Protein AF-0000000087413269 (afdb_homodimer)

Structure (mmCIF, N/CA/C/O backbone):
data_AF-0000000087413269-model_v1
#
loop_
_entity.id
_entity.type
_entity.pdbx_description
1 polymer 'Na+-translocating membrane potential-generating system MpsC domain-containing protein'
#
loop_
_atom_site.group_PDB
_atom_site.id
_atom_site.type_symbol
_atom_site.label_atom_id
_atom_site.label_alt_id
_atom_site.label_comp_id
_atom_site.label_asym_id
_atom_site.label_entity_id
_atom_site.label_seq_id
_atom_site.pdbx_PDB_ins_code
_atom_site.Cartn_x
_atom_site.Cartn_y
_atom_site.Cartn_z
_atom_site.occupancy
_atom_site.B_iso_or_equiv
_atom_site.auth_seq_id
_atom_site.auth_comp_id
_atom_site.auth_asym_id
_atom_site.auth_atom_id
_atom_site.pdbx_PDB_model_num
ATOM 1 N N . MET A 1 1 ? 6.059 27.031 8.211 1 48.28 1 MET A N 1
ATOM 2 C CA . MET A 1 1 ? 7.355 26.453 8.539 1 48.28 1 MET A CA 1
ATOM 3 C C . MET A 1 1 ? 7.289 24.938 8.523 1 48.28 1 MET A C 1
ATOM 5 O O . MET A 1 1 ? 8.125 24.281 7.895 1 48.28 1 MET A O 1
ATOM 9 N N . GLU A 1 2 ? 6.285 24.25 9.211 1 55.59 2 GLU A N 1
ATOM 10 C CA . GLU A 1 2 ? 6.125 22.797 9.32 1 55.59 2 GLU A CA 1
ATOM 11 C C . GLU A 1 2 ? 5.785 22.172 7.973 1 55.59 2 GLU A C 1
ATOM 13 O O . GLU A 1 2 ? 6.312 21.125 7.621 1 55.59 2 GLU A O 1
ATOM 18 N N . LYS A 1 3 ? 5.008 22.922 7.148 1 64.56 3 LYS A N 1
ATOM 19 C CA . LYS A 1 3 ? 4.625 22.438 5.82 1 64.56 3 LYS A CA 1
ATOM 20 C C . LYS A 1 3 ? 5.828 22.422 4.879 1 64.56 3 LYS A C 1
ATOM 22 O O . LYS A 1 3 ? 5.977 21.5 4.082 1 64.56 3 LYS A O 1
ATOM 27 N N . SER A 1 4 ? 6.637 23.422 5.059 1 72.56 4 SER A N 1
ATOM 28 C CA . SER A 1 4 ? 7.82 23.547 4.207 1 72.56 4 SER A CA 1
ATOM 29 C C . SER A 1 4 ? 8.797 22.406 4.465 1 72.56 4 SER A C 1
ATOM 31 O O . SER A 1 4 ? 9.359 21.828 3.527 1 72.56 4 SER A O 1
ATOM 33 N N . ASN A 1 5 ? 8.898 22.016 5.719 1 86.12 5 ASN A N 1
ATOM 34 C CA . ASN A 1 5 ? 9.812 20.922 6.07 1 86.12 5 ASN A CA 1
ATOM 35 C C . ASN A 1 5 ? 9.32 19.578 5.539 1 86.12 5 ASN A C 1
ATOM 37 O O . ASN A 1 5 ? 10.102 18.797 5.016 1 86.12 5 ASN A O 1
ATOM 41 N N . ARG A 1 6 ? 8.055 19.453 5.52 1 90.5 6 ARG A N 1
ATOM 42 C CA . ARG A 1 6 ? 7.461 18.219 5.027 1 90.5 6 ARG A CA 1
ATOM 43 C C . ARG A 1 6 ? 7.703 18.047 3.529 1 90.5 6 ARG A C 1
ATOM 45 O O . ARG A 1 6 ? 8.062 16.969 3.07 1 90.5 6 ARG A O 1
ATOM 52 N N . ALA A 1 7 ? 7.414 19.141 2.787 1 92.38 7 ALA A N 1
ATOM 53 C CA . ALA A 1 7 ? 7.605 19.109 1.339 1 92.38 7 ALA A CA 1
ATOM 54 C C . ALA A 1 7 ? 9.055 18.781 0.985 1 92.38 7 ALA A C 1
ATOM 56 O O . ALA A 1 7 ? 9.312 18.016 0.048 1 92.38 7 ALA A O 1
ATOM 57 N N . ARG A 1 8 ? 9.938 19.406 1.684 1 94.56 8 ARG A N 1
ATOM 58 C CA . ARG A 1 8 ? 11.359 19.156 1.462 1 94.56 8 ARG A CA 1
ATOM 59 C C . ARG A 1 8 ? 11.711 17.688 1.752 1 94.56 8 ARG A C 1
ATOM 61 O O . ARG A 1 8 ? 12.398 17.047 0.961 1 94.56 8 ARG A O 1
ATOM 68 N N . ILE A 1 9 ? 11.289 17.203 2.846 1 97 9 ILE A N 1
ATOM 69 C CA . ILE A 1 9 ? 11.578 15.828 3.238 1 97 9 ILE A CA 1
ATOM 70 C C . ILE A 1 9 ? 10.953 14.859 2.232 1 97 9 ILE A C 1
ATOM 72 O O . ILE A 1 9 ? 11.578 13.867 1.849 1 97 9 ILE A O 1
ATOM 76 N N . ALA A 1 10 ? 9.734 15.188 1.793 1 97.31 10 ALA A N 1
ATOM 77 C CA . ALA A 1 10 ? 9.078 14.352 0.794 1 97.31 10 ALA A CA 1
ATOM 78 C C . ALA A 1 10 ? 9.875 14.312 -0.503 1 97.31 10 ALA A C 1
ATOM 80 O O . ALA A 1 10 ? 10.031 13.25 -1.111 1 97.31 10 ALA A O 1
ATOM 81 N N . HIS A 1 11 ? 10.328 15.461 -0.899 1 97.19 11 HIS A N 1
ATOM 82 C CA . HIS A 1 11 ? 11.141 15.539 -2.109 1 97.19 11 HIS A CA 1
ATOM 83 C C . HIS A 1 11 ? 12.414 14.719 -1.97 1 97.19 11 HIS A C 1
ATOM 85 O O . HIS A 1 11 ? 12.766 13.945 -2.865 1 97.19 11 HIS A O 1
ATOM 91 N N . GLU A 1 12 ? 13.117 14.852 -0.914 1 97.88 12 GLU A N 1
ATOM 92 C CA . GLU A 1 12 ? 14.344 14.109 -0.666 1 97.88 12 GLU A CA 1
ATOM 93 C C . GLU A 1 12 ? 14.07 12.609 -0.563 1 97.88 12 GLU A C 1
ATOM 95 O O . GLU A 1 12 ? 14.844 11.797 -1.076 1 97.88 12 GLU A O 1
ATOM 100 N N . PHE A 1 13 ? 12.992 12.234 0.125 1 98.38 13 PHE A N 1
ATOM 101 C CA . PHE A 1 13 ? 12.602 10.836 0.224 1 98.38 13 PHE A CA 1
ATOM 102 C C . PHE A 1 13 ? 12.391 10.227 -1.16 1 98.38 13 PHE A C 1
ATOM 104 O O . PHE A 1 13 ? 12.922 9.164 -1.465 1 98.38 13 PHE A O 1
ATOM 111 N N . SER A 1 14 ? 11.695 10.961 -1.959 1 98 14 SER A N 1
ATOM 112 C CA . SER A 1 14 ? 11.438 10.523 -3.326 1 98 14 SER A CA 1
ATOM 113 C C . SER A 1 14 ? 12.742 10.312 -4.094 1 98 14 SER A C 1
ATOM 115 O O . SER A 1 14 ? 12.891 9.32 -4.812 1 98 14 SER A O 1
ATOM 117 N N . ASN A 1 15 ? 13.648 11.227 -3.916 1 97.69 15 ASN A N 1
ATOM 118 C CA . ASN A 1 15 ? 14.922 11.133 -4.621 1 97.69 15 ASN A CA 1
ATOM 119 C C . ASN A 1 15 ? 15.711 9.906 -4.18 1 97.69 15 ASN A C 1
ATOM 121 O O . ASN A 1 15 ? 16.328 9.227 -5.008 1 97.69 15 ASN A O 1
ATOM 125 N N . ILE A 1 16 ? 15.742 9.641 -2.947 1 97.88 16 ILE A N 1
ATOM 126 C CA . ILE A 1 16 ? 16.453 8.477 -2.424 1 97.88 16 ILE A CA 1
ATOM 127 C C . ILE A 1 16 ? 15.828 7.199 -2.973 1 97.88 16 ILE A C 1
ATOM 129 O O . ILE A 1 16 ? 16.531 6.301 -3.438 1 97.88 16 ILE A O 1
ATOM 133 N N . VAL A 1 17 ? 14.484 7.102 -2.93 1 97.62 17 VAL A N 1
ATOM 134 C CA . VAL A 1 17 ? 13.781 5.93 -3.438 1 97.62 17 VAL A CA 1
ATOM 135 C C . VAL A 1 17 ? 14.078 5.754 -4.926 1 97.62 17 VAL A C 1
ATOM 137 O O . VAL A 1 17 ? 14.328 4.637 -5.387 1 97.62 17 VAL A O 1
ATOM 140 N N . ARG A 1 18 ? 14.047 6.875 -5.652 1 97.06 18 ARG A N 1
ATOM 141 C CA . ARG A 1 18 ? 14.359 6.828 -7.078 1 97.06 18 ARG A CA 1
ATOM 142 C C . ARG A 1 18 ? 15.758 6.258 -7.312 1 97.06 18 ARG A C 1
ATOM 144 O O . ARG A 1 18 ? 15.945 5.406 -8.18 1 97.06 18 ARG A O 1
ATOM 151 N N . GLU A 1 19 ? 16.688 6.699 -6.586 1 96.25 19 GLU A N 1
ATOM 152 C CA . GLU A 1 19 ? 18.078 6.254 -6.738 1 96.25 19 GLU A CA 1
ATOM 153 C C . GLU A 1 19 ? 18.219 4.773 -6.391 1 96.25 19 GLU A C 1
ATOM 155 O O . GLU A 1 19 ? 18.953 4.043 -7.062 1 96.25 19 GLU A O 1
ATOM 160 N N . ILE A 1 20 ? 17.578 4.352 -5.387 1 95.62 20 ILE A N 1
ATOM 161 C CA . ILE A 1 20 ? 17.609 2.947 -4.996 1 95.62 20 ILE A CA 1
ATOM 162 C C . ILE A 1 20 ? 17.031 2.086 -6.117 1 95.62 20 ILE A C 1
ATOM 164 O O . ILE A 1 20 ? 17.625 1.071 -6.5 1 95.62 20 ILE A O 1
ATOM 168 N N . ARG A 1 21 ? 15.883 2.508 -6.637 1 94.44 21 ARG A N 1
ATOM 169 C CA . ARG A 1 21 ? 15.25 1.76 -7.719 1 94.44 21 ARG A CA 1
ATOM 170 C C . ARG A 1 21 ? 16.141 1.748 -8.961 1 94.44 21 ARG A C 1
ATOM 172 O O . ARG A 1 21 ? 16.25 0.724 -9.641 1 94.44 21 ARG A O 1
ATOM 179 N N . LYS A 1 22 ? 16.672 2.822 -9.258 1 92.56 22 LYS A N 1
ATOM 180 C CA . LYS A 1 22 ? 17.562 2.912 -10.406 1 92.56 22 LYS A CA 1
ATOM 181 C C . LYS A 1 22 ? 18.75 1.973 -10.25 1 92.56 22 LYS A C 1
ATOM 183 O O . LYS A 1 22 ? 19.109 1.257 -11.188 1 92.56 22 LYS A O 1
ATOM 188 N N . THR A 1 23 ? 19.344 1.96 -9.164 1 91.69 23 THR A N 1
ATOM 189 C CA . THR A 1 23 ? 20.547 1.177 -8.898 1 91.69 23 THR A CA 1
ATOM 190 C C . THR A 1 23 ? 20.234 -0.317 -8.945 1 91.69 23 THR A C 1
ATOM 192 O O . THR A 1 23 ? 21.016 -1.101 -9.492 1 91.69 23 THR A O 1
ATOM 195 N N . HIS A 1 24 ? 19.156 -0.751 -8.445 1 90.38 24 HIS A N 1
ATOM 196 C CA . HIS A 1 24 ? 18.938 -2.176 -8.234 1 90.38 24 HIS A CA 1
ATOM 197 C C . HIS A 1 24 ? 18.016 -2.748 -9.312 1 90.38 24 HIS A C 1
ATOM 199 O O . HIS A 1 24 ? 18.016 -3.959 -9.547 1 90.38 24 HIS A O 1
ATOM 205 N N . VAL A 1 25 ? 17.172 -1.968 -9.969 1 84.75 25 VAL A N 1
ATOM 206 C CA . VAL A 1 25 ? 16.234 -2.471 -10.969 1 84.75 25 VAL A CA 1
ATOM 207 C C . VAL A 1 25 ? 16.703 -2.078 -12.367 1 84.75 25 VAL A C 1
ATOM 209 O O . VAL A 1 25 ? 16.406 -2.775 -13.344 1 84.75 25 VAL A O 1
ATOM 212 N N . GLY A 1 26 ? 17.531 -1.057 -12.484 1 82.31 26 GLY A N 1
ATOM 213 C CA . GLY A 1 26 ? 18.062 -0.601 -13.766 1 82.31 26 GLY A CA 1
ATOM 214 C C . GLY A 1 26 ? 17.359 0.649 -14.281 1 82.31 26 GLY A C 1
ATOM 215 O O . GLY A 1 26 ? 17.953 1.418 -15.047 1 82.31 26 GLY A O 1
ATOM 216 N N . LYS A 1 27 ? 16.062 0.768 -14 1 85 27 LYS A N 1
ATOM 217 C CA . LYS A 1 27 ? 15.297 1.965 -14.344 1 85 27 LYS A CA 1
ATOM 218 C C . LYS A 1 27 ? 14.547 2.508 -13.125 1 85 27 LYS A C 1
ATOM 220 O O . LYS A 1 27 ? 13.961 1.744 -12.359 1 85 27 LYS A O 1
ATOM 225 N N . GLY A 1 28 ? 14.672 3.773 -12.859 1 84.88 28 GLY A N 1
ATOM 226 C CA . GLY A 1 28 ? 13.875 4.41 -11.828 1 84.88 28 GLY A CA 1
ATOM 227 C C . GLY A 1 28 ? 12.57 4.988 -12.352 1 84.88 28 GLY A C 1
ATOM 228 O O . GLY A 1 28 ? 12.43 5.227 -13.555 1 84.88 28 GLY A O 1
ATOM 229 N N . PRO A 1 29 ? 11.609 5.145 -11.391 1 94.12 29 PRO A N 1
ATOM 230 C CA . PRO A 1 29 ? 10.359 5.766 -11.828 1 94.12 29 PRO A CA 1
ATOM 231 C C . PRO A 1 29 ? 10.562 7.164 -12.406 1 94.12 29 PRO A C 1
ATOM 233 O O . PRO A 1 29 ? 11.43 7.91 -11.938 1 94.12 29 PRO A O 1
ATOM 236 N N . THR A 1 30 ? 9.82 7.504 -13.383 1 94.88 30 THR A N 1
ATOM 237 C CA . THR A 1 30 ? 9.898 8.828 -14 1 94.88 30 THR A CA 1
ATOM 238 C C . THR A 1 30 ? 9.195 9.867 -13.133 1 94.88 30 THR A C 1
ATOM 240 O O . THR A 1 30 ? 9.461 11.062 -13.258 1 94.88 30 THR A O 1
ATOM 243 N N . HIS A 1 31 ? 8.242 9.461 -12.352 1 97.5 31 HIS A N 1
ATOM 244 C CA . HIS A 1 31 ? 7.523 10.312 -11.414 1 97.5 31 HIS A CA 1
ATOM 245 C C . HIS A 1 31 ? 7.316 9.609 -10.07 1 97.5 31 HIS A C 1
ATOM 247 O O . HIS A 1 31 ? 6.996 8.422 -10.031 1 97.5 31 HIS A O 1
ATOM 253 N N . ILE A 1 32 ? 7.574 10.328 -9.023 1 98.06 32 ILE A N 1
ATOM 254 C CA . ILE A 1 32 ? 7.328 9.805 -7.691 1 98.06 32 ILE A CA 1
ATOM 255 C C . ILE A 1 32 ? 6.645 10.867 -6.832 1 98.06 32 ILE A C 1
ATOM 257 O O . ILE A 1 32 ? 7.051 12.031 -6.832 1 98.06 32 ILE A O 1
ATOM 261 N N . VAL A 1 33 ? 5.621 10.477 -6.156 1 97.62 33 VAL A N 1
ATOM 262 C CA . VAL A 1 33 ? 4.98 11.289 -5.129 1 97.62 33 VAL A CA 1
ATOM 263 C C . VAL A 1 33 ? 5.07 10.578 -3.779 1 97.62 33 VAL A C 1
ATOM 265 O O . VAL A 1 33 ? 4.691 9.414 -3.656 1 97.62 33 VAL A O 1
ATOM 268 N N . THR A 1 34 ? 5.621 11.25 -2.803 1 98.06 34 THR A N 1
ATOM 269 C CA . THR A 1 34 ? 5.719 10.727 -1.447 1 98.06 34 THR A CA 1
ATOM 270 C C . THR A 1 34 ? 4.828 11.516 -0.492 1 98.06 34 THR A C 1
ATOM 272 O O . THR A 1 34 ? 4.805 12.75 -0.537 1 98.06 34 THR A O 1
ATOM 275 N N . ARG A 1 35 ? 4.066 10.852 0.308 1 97.5 35 ARG A N 1
ATOM 276 C CA . ARG A 1 35 ? 3.301 11.453 1.397 1 97.5 35 ARG A CA 1
ATOM 277 C C . ARG A 1 35 ? 3.498 10.68 2.695 1 97.5 35 ARG A C 1
ATOM 279 O O . ARG A 1 35 ? 3.824 9.492 2.672 1 97.5 35 ARG A O 1
ATOM 286 N N . PHE A 1 36 ? 3.316 11.414 3.781 1 97.25 36 PHE A N 1
ATOM 287 C CA . PHE A 1 36 ? 3.52 10.82 5.098 1 97.25 36 PHE A CA 1
ATOM 288 C C . PHE A 1 36 ? 2.232 10.859 5.914 1 97.25 36 PHE A C 1
ATOM 290 O O . PHE A 1 36 ? 1.494 11.844 5.867 1 97.25 36 PHE A O 1
ATOM 297 N N . VAL A 1 37 ? 1.942 9.812 6.695 1 96.56 37 VAL A N 1
ATOM 298 C CA . VAL A 1 37 ? 0.843 9.812 7.652 1 96.56 37 VAL A CA 1
ATOM 299 C C . VAL A 1 37 ? 1.106 8.773 8.742 1 96.56 37 VAL A C 1
ATOM 301 O O . VAL A 1 37 ? 1.287 7.59 8.445 1 96.56 3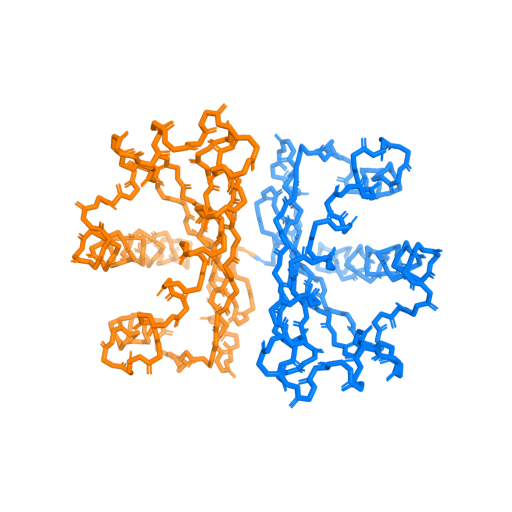7 VAL A O 1
ATOM 304 N N . GLY A 1 38 ? 1.132 9.266 9.984 1 95.88 38 GLY A N 1
ATOM 305 C CA . GLY A 1 38 ? 1.496 8.367 11.07 1 95.88 38 GLY A CA 1
ATOM 306 C C . GLY A 1 38 ? 2.887 7.781 10.914 1 95.88 38 GLY A C 1
ATOM 307 O O . GLY A 1 38 ? 3.859 8.516 10.727 1 95.88 38 GLY A O 1
ATOM 308 N N . PRO A 1 39 ? 2.98 6.496 11.023 1 97.75 39 PRO A N 1
ATOM 309 C CA . PRO A 1 39 ? 4.293 5.859 10.898 1 97.75 39 PRO A CA 1
ATOM 310 C C . PRO A 1 39 ? 4.605 5.438 9.461 1 97.75 39 PRO A C 1
ATOM 312 O O . PRO A 1 39 ? 5.516 4.637 9.234 1 97.75 39 PRO A O 1
ATOM 315 N N . TRP A 1 40 ? 3.803 5.984 8.516 1 98.5 40 TRP A N 1
ATOM 316 C CA . TRP A 1 40 ? 3.932 5.484 7.152 1 98.5 40 TRP A CA 1
ATOM 317 C C . TRP A 1 40 ? 4.473 6.566 6.223 1 98.5 40 TRP A C 1
ATOM 319 O O . TRP A 1 40 ? 4.098 7.734 6.34 1 98.5 40 TRP A O 1
ATOM 329 N N . ALA A 1 41 ? 5.383 6.199 5.34 1 98.44 41 ALA A N 1
ATOM 330 C CA . ALA A 1 41 ? 5.66 6.926 4.102 1 98.44 41 ALA A CA 1
ATOM 331 C C . ALA A 1 41 ? 5.105 6.176 2.893 1 98.44 41 ALA A C 1
ATOM 333 O O . ALA A 1 41 ? 5.383 4.988 2.713 1 98.44 41 ALA A O 1
ATOM 334 N N . ILE A 1 42 ? 4.316 6.77 2.084 1 98.56 42 ILE A N 1
ATOM 335 C CA . ILE A 1 42 ? 3.701 6.152 0.913 1 98.56 42 ILE A CA 1
ATOM 336 C C . ILE A 1 42 ? 4.277 6.77 -0.359 1 98.56 42 ILE A C 1
ATOM 338 O O . ILE A 1 42 ? 4.305 7.996 -0.506 1 98.56 42 ILE A O 1
ATOM 342 N N . CYS A 1 43 ? 4.738 5.973 -1.199 1 98.38 43 CYS A N 1
ATOM 343 C CA . CYS A 1 43 ? 5.262 6.422 -2.482 1 98.38 43 CYS A CA 1
ATOM 344 C C . CYS A 1 43 ? 4.434 5.871 -3.635 1 98.38 43 CYS A C 1
ATOM 346 O O . CYS A 1 43 ? 4.285 4.656 -3.775 1 98.38 43 CYS A O 1
ATOM 348 N N . GLU A 1 44 ? 3.863 6.727 -4.371 1 98.69 44 GLU A N 1
ATOM 349 C CA . GLU A 1 44 ? 3.324 6.375 -5.68 1 98.69 44 GLU A CA 1
ATOM 350 C C . GLU A 1 44 ? 4.34 6.633 -6.789 1 98.69 44 GLU A C 1
ATOM 352 O O . GLU A 1 44 ? 4.844 7.75 -6.926 1 98.69 44 GLU A O 1
ATOM 357 N N . MET A 1 45 ? 4.605 5.609 -7.594 1 98 45 MET A N 1
ATOM 358 C CA . MET A 1 45 ? 5.645 5.715 -8.617 1 98 45 MET A CA 1
ATOM 359 C C . MET A 1 45 ? 5.094 5.352 -9.992 1 98 45 MET A C 1
ATOM 361 O O . MET A 1 45 ? 4.461 4.309 -10.156 1 98 45 MET A O 1
ATOM 365 N N . LYS A 1 46 ? 5.344 6.184 -10.953 1 97.44 46 LYS A N 1
ATOM 366 C CA . LYS A 1 46 ? 4.918 5.949 -12.336 1 97.44 46 LYS A CA 1
ATOM 367 C C . LYS A 1 46 ? 6.117 5.809 -13.266 1 97.44 46 LYS A C 1
ATOM 369 O O . LYS A 1 46 ? 7.176 6.391 -13.016 1 97.44 46 LYS A O 1
ATOM 374 N N . GLY A 1 47 ? 5.82 5.09 -14.352 1 94.94 47 GLY A N 1
ATOM 375 C CA . GLY A 1 47 ? 6.891 4.902 -15.32 1 94.94 47 GLY A CA 1
ATOM 376 C C . GLY A 1 47 ? 8.023 4.039 -14.797 1 94.94 47 GLY A C 1
ATOM 377 O O . GLY A 1 47 ? 9.18 4.461 -14.789 1 94.94 47 GLY A O 1
ATOM 378 N N . ASN A 1 48 ? 7.672 2.76 -14.438 1 93.38 48 ASN A N 1
ATOM 379 C CA . ASN A 1 48 ? 8.594 1.857 -13.758 1 93.38 48 ASN A CA 1
ATOM 380 C C . ASN A 1 48 ? 9.195 0.836 -14.719 1 93.38 48 ASN A C 1
ATOM 382 O O . ASN A 1 48 ? 10.281 0.316 -14.477 1 93.38 48 ASN A O 1
ATOM 386 N N . LEU A 1 49 ? 8.414 0.438 -15.742 1 90.94 49 LEU A N 1
ATOM 387 C CA . LEU A 1 49 ? 8.719 -0.755 -16.531 1 90.94 49 LEU A CA 1
ATOM 388 C C . LEU A 1 49 ? 9.859 -0.49 -17.5 1 90.94 49 LEU A C 1
ATOM 390 O O . LEU A 1 49 ? 9.875 0.535 -18.188 1 90.94 49 LEU A O 1
ATOM 394 N N . THR A 1 50 ? 10.766 -1.393 -17.5 1 88.44 50 THR A N 1
ATOM 395 C CA . THR A 1 50 ? 11.773 -1.398 -18.547 1 88.44 50 THR A CA 1
ATOM 396 C C . THR A 1 50 ? 11.164 -1.845 -19.875 1 88.44 50 THR A C 1
ATOM 398 O O . THR A 1 50 ? 10.016 -2.289 -19.922 1 88.44 50 THR A O 1
ATOM 401 N N . SER A 1 51 ? 11.984 -1.72 -20.984 1 88.19 51 SER A N 1
ATOM 402 C CA . SER A 1 51 ? 11.516 -2.152 -22.297 1 88.19 51 SER A CA 1
ATOM 403 C C . SER A 1 51 ? 11.195 -3.645 -22.312 1 88.19 51 SER A C 1
ATOM 405 O O . SER A 1 51 ? 10.18 -4.062 -22.875 1 88.19 51 SER A O 1
ATOM 407 N N . VAL A 1 52 ? 12.039 -4.453 -21.656 1 86.62 52 VAL A N 1
ATOM 408 C CA . VAL A 1 52 ? 11.844 -5.898 -21.594 1 86.62 52 VAL A CA 1
ATOM 409 C C . VAL A 1 52 ? 10.562 -6.219 -20.828 1 86.62 52 VAL A C 1
ATOM 411 O O . VAL A 1 52 ? 9.773 -7.062 -21.25 1 86.62 52 VAL A O 1
ATOM 414 N N . GLU A 1 53 ? 10.305 -5.484 -19.734 1 89.69 53 GLU A N 1
ATOM 415 C CA . GLU A 1 53 ? 9.109 -5.719 -18.938 1 89.69 53 GLU A CA 1
ATOM 416 C C . GLU A 1 53 ? 7.844 -5.336 -19.703 1 89.69 53 GLU A C 1
ATOM 418 O O . GLU A 1 53 ? 6.801 -5.98 -19.547 1 89.69 53 GLU A O 1
ATOM 423 N N . LYS A 1 54 ? 7.91 -4.328 -20.438 1 88.5 54 LYS A N 1
ATOM 424 C CA . LYS A 1 54 ? 6.781 -3.936 -21.281 1 88.5 54 LYS A CA 1
ATOM 425 C C . LYS A 1 54 ? 6.434 -5.035 -22.281 1 88.5 54 LYS A C 1
ATOM 427 O O . LYS A 1 54 ? 5.254 -5.301 -22.531 1 88.5 54 LYS A O 1
ATOM 432 N N . PHE A 1 55 ? 7.484 -5.605 -22.828 1 89.19 55 PHE A N 1
ATOM 433 C CA . PHE A 1 55 ? 7.289 -6.707 -23.75 1 89.19 55 PHE A CA 1
ATOM 434 C C . PHE A 1 55 ? 6.645 -7.898 -23.062 1 89.19 55 PHE A C 1
ATOM 436 O O . PHE A 1 55 ? 5.691 -8.492 -23.578 1 89.19 55 PHE A O 1
ATOM 443 N N . MET A 1 56 ? 7.129 -8.234 -21.844 1 90.25 56 MET A N 1
ATOM 444 C CA . MET A 1 56 ? 6.641 -9.398 -21.109 1 90.25 56 MET A CA 1
ATOM 445 C C . MET A 1 56 ? 5.195 -9.188 -20.656 1 90.25 56 MET A C 1
ATOM 447 O O . MET A 1 56 ? 4.438 -10.148 -20.516 1 90.25 56 MET A O 1
ATOM 451 N N . SER A 1 57 ? 4.824 -7.918 -20.438 1 88.19 57 SER A N 1
ATOM 452 C CA . SER A 1 57 ? 3.523 -7.621 -19.844 1 88.19 57 SER A CA 1
ATOM 453 C C . SER A 1 57 ? 2.412 -7.695 -20.875 1 88.19 57 SER A C 1
ATOM 455 O O . SER A 1 57 ? 1.255 -7.391 -20.578 1 88.19 57 SER A O 1
ATOM 457 N N . ARG A 1 58 ? 2.748 -8.18 -22.094 1 88.44 58 ARG A N 1
ATOM 45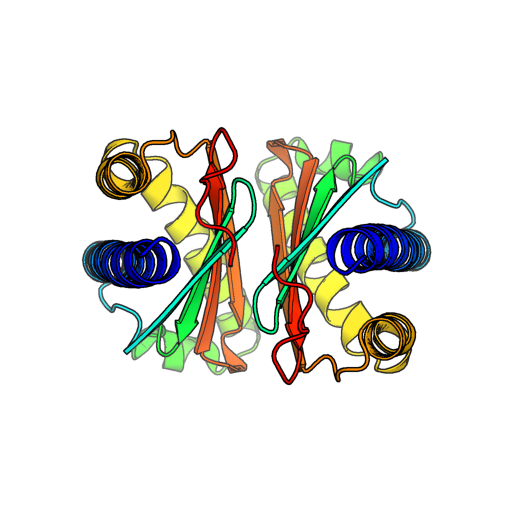8 C CA . ARG A 1 58 ? 1.764 -8.242 -23.172 1 88.44 58 ARG A CA 1
ATOM 459 C C . ARG A 1 58 ? 0.871 -9.469 -23.016 1 88.44 58 ARG A C 1
ATOM 461 O O . ARG A 1 58 ? -0.184 -9.562 -23.641 1 88.44 58 ARG A O 1
ATOM 468 N N . THR A 1 59 ? 1.306 -10.469 -22.266 1 88.75 59 THR A N 1
ATOM 469 C CA . THR A 1 59 ? 0.496 -11.648 -21.984 1 88.75 59 THR A CA 1
ATOM 470 C C . THR A 1 59 ? 0.079 -11.688 -20.516 1 88.75 59 THR A C 1
ATOM 472 O O . THR A 1 59 ? 0.761 -11.125 -19.656 1 88.75 59 THR A O 1
ATOM 475 N N . ALA A 1 60 ? -1.042 -12.352 -20.297 1 85.25 60 ALA A N 1
ATOM 476 C CA . ALA A 1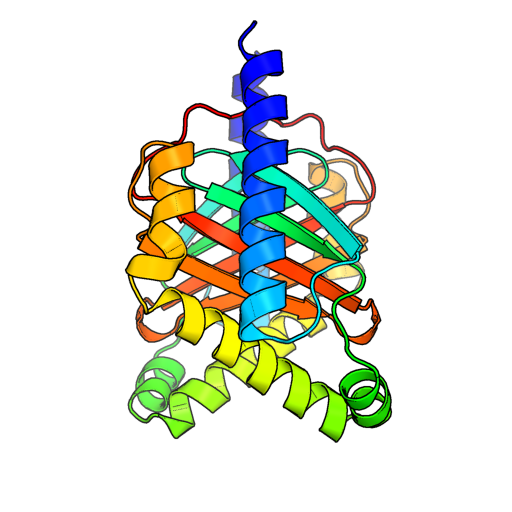 60 ? -1.523 -12.5 -18.922 1 85.25 60 ALA A CA 1
ATOM 477 C C . ALA A 1 60 ? -0.483 -13.195 -18.047 1 85.25 60 ALA A C 1
ATOM 479 O O . ALA A 1 60 ? -0.277 -12.812 -16.891 1 85.25 60 ALA A O 1
ATOM 480 N N . GLU A 1 61 ? 0.08 -14.18 -18.625 1 87.19 61 GLU A N 1
ATOM 481 C CA . GLU A 1 61 ? 1.133 -14.898 -17.906 1 87.19 61 GLU A CA 1
ATOM 482 C C . GLU A 1 61 ? 2.322 -13.984 -17.625 1 87.19 61 GLU A C 1
ATOM 484 O O . GLU A 1 61 ? 2.869 -13.992 -16.516 1 87.19 61 GLU A O 1
ATOM 489 N N . GLY A 1 62 ? 2.711 -13.188 -18.609 1 88.19 62 GLY A N 1
ATOM 490 C CA . GLY A 1 62 ? 3.799 -12.242 -18.438 1 88.19 62 GLY A CA 1
ATOM 491 C C . GLY A 1 62 ? 3.521 -11.203 -17.375 1 88.19 62 GLY A C 1
ATOM 492 O O . GLY A 1 62 ? 4.41 -10.859 -16.578 1 88.19 62 GLY A O 1
ATOM 493 N N . GLN A 1 63 ? 2.314 -10.781 -17.297 1 88.31 63 GLN A N 1
ATOM 494 C CA . GLN A 1 63 ? 1.907 -9.805 -16.297 1 88.31 63 GLN A CA 1
ATOM 495 C C . GLN A 1 63 ? 2.014 -10.375 -14.891 1 88.31 63 GLN A C 1
ATOM 497 O O . GLN A 1 63 ? 2.561 -9.734 -13.992 1 88.31 63 GLN A O 1
ATOM 502 N N . ARG A 1 64 ? 1.562 -11.547 -14.734 1 85.5 64 ARG A N 1
ATOM 503 C CA . ARG A 1 64 ? 1.629 -12.211 -13.438 1 85.5 64 ARG A CA 1
ATOM 504 C C . ARG A 1 64 ? 3.076 -12.43 -13.008 1 85.5 64 ARG A C 1
ATOM 506 O O . ARG A 1 64 ? 3.42 -12.227 -11.844 1 85.5 64 ARG A O 1
ATOM 513 N N . MET A 1 65 ? 3.83 -12.836 -13.953 1 85.69 65 MET A N 1
ATOM 514 C CA . MET A 1 65 ? 5.234 -13.117 -13.664 1 85.69 65 MET A CA 1
ATOM 515 C C . MET A 1 65 ? 5.969 -11.852 -13.242 1 85.69 65 MET A C 1
ATOM 517 O O . MET A 1 65 ? 6.688 -11.852 -12.242 1 85.69 65 MET A O 1
ATOM 521 N N . ILE A 1 66 ? 5.789 -10.781 -13.906 1 87.5 66 ILE A N 1
ATOM 522 C CA . ILE A 1 66 ? 6.484 -9.539 -13.602 1 87.5 66 ILE A CA 1
ATOM 523 C C . ILE A 1 66 ? 6.004 -8.984 -12.266 1 87.5 66 ILE A C 1
ATOM 525 O O . ILE A 1 66 ? 6.797 -8.453 -11.484 1 87.5 66 ILE A O 1
ATOM 529 N N . HIS A 1 67 ? 4.68 -9.078 -12.062 1 89.56 67 HIS A N 1
ATOM 530 C CA . HIS A 1 67 ? 4.133 -8.625 -10.789 1 89.56 67 HIS A CA 1
ATOM 531 C C . HIS A 1 67 ? 4.816 -9.32 -9.617 1 89.56 67 HIS A C 1
ATOM 533 O O . HIS A 1 67 ? 5.328 -8.664 -8.711 1 89.56 67 HIS A O 1
ATOM 539 N N . ALA A 1 68 ? 4.836 -10.641 -9.695 1 86.94 68 ALA A N 1
ATOM 540 C CA . ALA A 1 68 ? 5.402 -11.43 -8.602 1 86.94 68 ALA A CA 1
ATOM 541 C C . ALA A 1 68 ? 6.898 -11.172 -8.461 1 86.94 68 ALA A C 1
ATOM 543 O O . ALA A 1 68 ? 7.402 -11 -7.348 1 86.94 68 ALA A O 1
ATOM 544 N N . THR A 1 69 ? 7.59 -11.141 -9.531 1 87.06 69 THR A N 1
ATOM 545 C CA . THR A 1 69 ? 9.039 -11.008 -9.5 1 87.06 69 T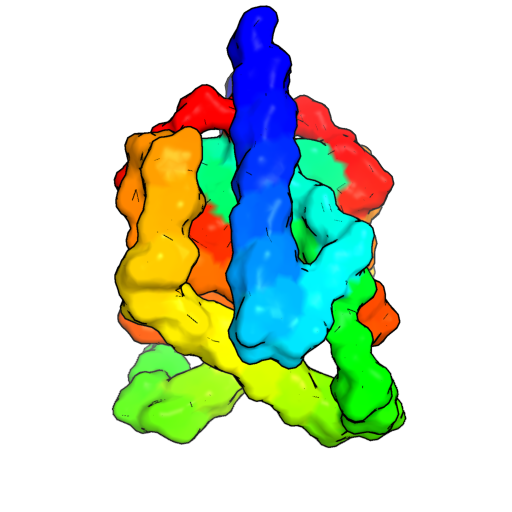HR A CA 1
ATOM 546 C C . THR A 1 69 ? 9.445 -9.617 -9.023 1 87.06 69 THR A C 1
ATOM 548 O O . THR A 1 69 ? 10.305 -9.477 -8.148 1 87.06 69 THR A O 1
ATOM 551 N N . ARG A 1 70 ? 8.812 -8.625 -9.578 1 88.5 70 ARG A N 1
ATOM 552 C CA . ARG A 1 70 ? 9.164 -7.25 -9.234 1 88.5 70 ARG A CA 1
ATOM 553 C C . ARG A 1 70 ? 8.836 -6.957 -7.77 1 88.5 70 ARG A C 1
ATOM 555 O O . ARG A 1 70 ? 9.648 -6.359 -7.059 1 88.5 70 ARG A O 1
ATOM 562 N N . THR A 1 71 ? 7.629 -7.336 -7.293 1 91.56 71 THR A N 1
ATOM 563 C CA . THR A 1 71 ? 7.25 -7.035 -5.918 1 91.56 71 THR A CA 1
ATOM 564 C C . THR A 1 71 ? 8.156 -7.773 -4.934 1 91.56 71 THR A C 1
ATOM 566 O O . THR A 1 71 ? 8.609 -7.191 -3.945 1 91.56 71 THR A O 1
ATOM 569 N N . GLU A 1 72 ? 8.445 -8.984 -5.281 1 89.69 72 GLU A N 1
ATOM 570 C CA . GLU A 1 72 ? 9.344 -9.75 -4.422 1 89.69 72 GLU A CA 1
ATOM 571 C C . GLU A 1 72 ? 10.75 -9.18 -4.445 1 89.69 72 GLU A C 1
ATOM 573 O O . GLU A 1 72 ? 11.422 -9.109 -3.408 1 89.69 72 GLU A O 1
ATOM 578 N N . PHE A 1 73 ? 11.211 -8.852 -5.602 1 90.94 73 PHE A N 1
ATOM 579 C CA . PHE A 1 73 ? 12.547 -8.289 -5.75 1 90.94 73 PHE A CA 1
ATOM 580 C C . PHE A 1 73 ? 12.688 -7.008 -4.945 1 90.94 73 PHE A C 1
ATOM 582 O O . PHE A 1 73 ? 13.672 -6.824 -4.223 1 90.94 73 PHE A O 1
ATOM 589 N N . ILE A 1 74 ? 11.766 -6.117 -4.977 1 94.12 74 ILE A N 1
ATOM 590 C CA . ILE A 1 74 ? 11.789 -4.863 -4.238 1 94.12 74 ILE A CA 1
ATOM 591 C C . ILE A 1 74 ? 11.859 -5.145 -2.738 1 94.12 74 ILE A C 1
ATOM 593 O O . ILE A 1 74 ? 12.672 -4.551 -2.023 1 94.12 74 ILE A O 1
ATOM 597 N N . LYS A 1 75 ? 11.047 -6.055 -2.264 1 93.88 75 LYS A N 1
ATOM 598 C CA . LYS A 1 75 ? 11.078 -6.41 -0.848 1 93.88 75 LYS A CA 1
ATOM 599 C C . LYS A 1 75 ? 12.453 -6.934 -0.438 1 93.88 75 LYS A C 1
ATOM 601 O O . LYS A 1 75 ? 12.977 -6.562 0.615 1 93.88 75 LYS A O 1
ATOM 606 N N . LYS A 1 76 ? 13.031 -7.695 -1.282 1 91.94 76 LYS A N 1
ATOM 607 C CA . LYS A 1 76 ? 14.336 -8.289 -0.991 1 91.94 76 LYS A CA 1
ATOM 608 C C . LYS A 1 76 ? 15.422 -7.223 -0.92 1 91.94 76 LYS A C 1
ATOM 610 O O . LYS A 1 76 ? 16.344 -7.316 -0.104 1 91.94 76 LYS A O 1
ATOM 615 N N . ILE A 1 77 ? 15.344 -6.246 -1.783 1 94 77 ILE A N 1
ATOM 616 C CA . ILE A 1 77 ? 16.328 -5.164 -1.801 1 94 77 ILE A CA 1
ATOM 617 C C . ILE A 1 77 ? 16.375 -4.488 -0.432 1 94 77 ILE A C 1
ATOM 619 O O . ILE A 1 77 ? 17.453 -4.184 0.079 1 94 77 ILE A O 1
ATOM 623 N N . TYR A 1 78 ? 15.258 -4.34 0.207 1 94.44 78 TYR A N 1
ATOM 624 C CA . TYR A 1 78 ? 15.188 -3.568 1.442 1 94.44 78 TYR A CA 1
ATOM 625 C C . TYR A 1 78 ? 15.445 -4.453 2.654 1 94.44 78 TYR A C 1
ATOM 627 O O . TYR A 1 78 ? 15.5 -3.969 3.787 1 94.44 78 TYR A O 1
ATOM 635 N N . GLU A 1 79 ? 15.539 -5.75 2.436 1 91.56 79 GLU A N 1
ATOM 636 C CA . GLU A 1 79 ? 15.992 -6.621 3.518 1 91.56 79 GLU A CA 1
ATOM 637 C C . GLU A 1 79 ? 17.438 -6.312 3.914 1 91.56 79 GLU A C 1
ATOM 639 O O . GLU A 1 79 ? 17.844 -6.594 5.043 1 91.56 79 GLU A O 1
ATOM 644 N N . ASP A 1 80 ? 18.141 -5.836 2.904 1 91.06 80 ASP A N 1
ATOM 645 C CA . ASP A 1 80 ? 19.453 -5.277 3.234 1 91.06 80 ASP A CA 1
ATOM 646 C C . ASP A 1 80 ? 19.312 -3.98 4.027 1 91.06 80 ASP A C 1
ATOM 648 O O . ASP A 1 80 ? 18.797 -2.986 3.516 1 91.06 80 ASP A O 1
ATOM 652 N N . LEU A 1 81 ? 19.844 -3.971 5.195 1 85.38 81 LEU A N 1
ATOM 653 C CA . LEU A 1 81 ? 19.656 -2.869 6.133 1 85.38 81 LEU A CA 1
ATOM 654 C C . LEU A 1 81 ? 20.328 -1.6 5.617 1 85.38 81 LEU A C 1
ATOM 656 O O . LEU A 1 81 ? 19.891 -0.491 5.93 1 85.38 81 LEU A O 1
ATOM 660 N N . SER A 1 82 ? 21.312 -1.769 4.84 1 92.56 82 SER A N 1
ATOM 661 C CA . SER A 1 82 ? 22.047 -0.599 4.348 1 92.56 82 SER A CA 1
ATOM 662 C C . SER A 1 82 ? 21.219 0.17 3.32 1 92.56 82 SER A C 1
ATOM 664 O O . SER A 1 82 ? 21.406 1.376 3.146 1 92.56 82 SER A O 1
ATOM 666 N N . VAL A 1 83 ? 20.328 -0.443 2.666 1 93.94 83 VAL A N 1
ATOM 667 C CA . VAL A 1 83 ? 19.547 0.174 1.589 1 93.94 83 VAL A CA 1
ATOM 668 C C . VAL A 1 83 ? 18.547 1.167 2.172 1 93.94 83 VAL A C 1
ATOM 670 O O . VAL A 1 83 ? 18.375 2.264 1.636 1 93.94 83 VAL A O 1
ATOM 673 N N . GLY A 1 84 ? 17.938 0.776 3.326 1 95.12 84 GLY A N 1
ATOM 674 C CA . GLY A 1 84 ? 16.922 1.617 3.934 1 95.12 84 GLY A CA 1
ATOM 675 C C . GLY A 1 84 ? 17.5 2.695 4.832 1 95.12 84 GLY A C 1
ATOM 676 O O . GLY A 1 84 ? 16.781 3.6 5.266 1 95.12 84 GLY A O 1
ATOM 677 N N . LYS A 1 85 ? 18.781 2.672 5.09 1 97.12 85 LYS A N 1
ATOM 678 C CA . LYS A 1 85 ? 19.422 3.535 6.086 1 97.12 85 LYS A CA 1
ATOM 679 C C . LYS A 1 85 ? 19.266 5.008 5.715 1 97.12 85 LYS A C 1
ATOM 681 O O . LYS A 1 85 ? 18.922 5.836 6.566 1 97.12 85 LYS A O 1
ATOM 686 N N . PRO A 1 86 ? 19.516 5.422 4.426 1 97.75 86 PRO A N 1
ATOM 687 C CA . PRO A 1 86 ? 19.328 6.832 4.078 1 97.75 86 PRO A CA 1
ATOM 688 C C . PRO A 1 86 ? 17.906 7.32 4.34 1 97.75 86 PRO A C 1
ATOM 690 O O . PRO A 1 86 ? 17.703 8.484 4.711 1 97.75 86 PRO A O 1
ATOM 693 N N . LEU A 1 87 ? 16.922 6.449 4.121 1 98.31 87 LEU A N 1
ATOM 694 C CA . LEU A 1 87 ? 15.539 6.809 4.406 1 98.31 87 LEU A CA 1
ATOM 695 C C . LEU A 1 87 ? 15.312 6.977 5.906 1 98.31 87 LEU A C 1
ATOM 697 O O . LEU A 1 87 ? 14.648 7.922 6.336 1 98.31 87 LEU A O 1
ATOM 701 N N . GLU A 1 88 ? 15.875 6.074 6.691 1 98.38 88 GLU A N 1
ATOM 702 C CA . GLU A 1 88 ? 15.781 6.148 8.148 1 98.38 88 GLU A CA 1
ATOM 703 C C . GLU A 1 88 ? 16.391 7.445 8.672 1 98.38 88 GLU A C 1
ATOM 705 O O . GLU A 1 88 ? 15.812 8.086 9.555 1 98.38 88 GLU A O 1
ATOM 710 N N . GLU A 1 89 ? 17.5 7.738 8.18 1 98.06 89 GLU A N 1
ATOM 711 C CA . GLU A 1 89 ? 18.188 8.953 8.609 1 98.06 89 GLU A CA 1
ATOM 712 C C . GLU A 1 89 ? 17.391 10.203 8.242 1 98.06 89 GLU A C 1
ATOM 714 O O . GLU A 1 89 ? 17.328 11.148 9.031 1 98.06 89 GLU A O 1
ATOM 719 N N . LEU A 1 90 ? 16.875 10.195 7.082 1 97.94 90 LEU A N 1
ATOM 720 C CA . LEU A 1 90 ? 16.109 11.352 6.602 1 97.94 90 LEU A CA 1
ATOM 721 C C . LEU A 1 90 ? 14.922 11.633 7.5 1 97.94 90 LEU A C 1
ATOM 723 O O . LEU A 1 90 ? 14.633 12.789 7.816 1 97.94 90 LEU A O 1
ATOM 727 N N . VAL A 1 91 ? 14.203 10.57 7.945 1 97.5 91 VAL A N 1
ATOM 728 C CA . VAL A 1 91 ? 12.969 10.781 8.695 1 97.5 91 VAL A CA 1
ATOM 729 C C . VAL A 1 91 ? 13.219 10.539 10.18 1 97.5 91 VAL A C 1
ATOM 731 O O . VAL A 1 91 ? 12.305 10.68 11 1 97.5 91 VAL A O 1
ATOM 734 N N . ASN A 1 92 ? 14.422 10.125 10.539 1 97.38 92 ASN A N 1
ATOM 735 C CA . ASN A 1 92 ? 14.844 9.852 11.906 1 97.38 92 ASN A CA 1
ATOM 736 C C . ASN A 1 92 ? 13.953 8.805 12.562 1 97.38 92 ASN A C 1
ATOM 738 O O . ASN A 1 92 ? 13.453 9.016 13.672 1 97.38 92 ASN A O 1
ATOM 742 N N . ALA A 1 93 ? 13.742 7.699 11.977 1 98.06 93 ALA A N 1
ATOM 743 C CA . ALA A 1 93 ? 12.969 6.559 12.461 1 98.06 93 ALA A CA 1
ATOM 744 C C . ALA A 1 93 ? 13.414 5.27 11.773 1 98.06 93 ALA A C 1
ATOM 746 O O . ALA A 1 93 ? 13.734 5.273 10.578 1 98.06 93 ALA A O 1
ATOM 747 N N . LYS A 1 94 ? 13.367 4.148 12.43 1 97.94 94 LYS A N 1
ATOM 748 C CA . LYS A 1 94 ? 13.781 2.854 11.898 1 97.94 94 LYS A CA 1
ATOM 749 C C . LYS A 1 94 ? 12.711 2.273 10.977 1 97.94 94 LYS A C 1
ATOM 751 O O . LYS A 1 94 ? 11.516 2.314 11.297 1 97.94 94 LYS A O 1
ATOM 756 N N . LEU A 1 95 ? 13.117 1.801 9.844 1 97.81 95 LEU A N 1
ATOM 757 C CA . LEU A 1 95 ? 12.234 1.109 8.906 1 97.81 95 LEU A CA 1
ATOM 758 C C . LEU A 1 95 ? 11.984 -0.324 9.359 1 97.81 95 LEU A C 1
ATOM 760 O O . LEU A 1 95 ? 12.914 -1.128 9.445 1 97.81 95 LEU A O 1
ATOM 764 N N . LEU A 1 96 ? 10.727 -0.654 9.633 1 97 96 LEU A N 1
ATOM 765 C CA . LEU A 1 96 ? 10.391 -1.981 10.133 1 97 96 LEU A CA 1
ATOM 766 C C . LEU A 1 96 ? 10.102 -2.939 8.984 1 97 96 LEU A C 1
ATOM 768 O O . LEU A 1 96 ? 10.516 -4.098 9.016 1 97 96 LEU A O 1
ATOM 772 N N . THR A 1 97 ? 9.359 -2.527 8.07 1 96.19 97 THR A N 1
ATOM 773 C CA . THR A 1 97 ? 8.945 -3.336 6.93 1 96.19 97 THR A CA 1
ATOM 774 C C . THR A 1 97 ? 8.352 -2.459 5.832 1 96.19 97 THR A C 1
ATOM 776 O O . THR A 1 97 ? 8.312 -1.233 5.961 1 96.19 97 THR A O 1
ATOM 779 N N . LEU A 1 98 ? 8.047 -3.047 4.75 1 96.56 98 LEU A N 1
ATOM 780 C CA . LEU A 1 98 ? 7.359 -2.324 3.688 1 96.56 98 LEU A CA 1
ATOM 781 C C . LEU A 1 98 ? 6.348 -3.225 2.984 1 96.56 98 LEU A C 1
ATOM 783 O O . LEU A 1 98 ? 6.414 -4.449 3.105 1 96.56 98 LEU A O 1
ATOM 787 N N . PHE A 1 99 ? 5.398 -2.627 2.316 1 97.75 99 PHE A N 1
ATOM 788 C CA . PHE A 1 99 ? 4.422 -3.262 1.437 1 97.75 99 PHE A CA 1
ATOM 789 C C . PHE A 1 99 ? 4.508 -2.688 0.027 1 97.75 99 PHE A C 1
ATOM 791 O O . PHE A 1 99 ? 4.66 -1.477 -0.147 1 97.75 99 PHE A O 1
ATOM 798 N N . VAL A 1 100 ? 4.508 -3.555 -0.96 1 96.88 100 VAL A N 1
ATOM 799 C CA . VAL A 1 100 ? 4.727 -3.152 -2.346 1 96.88 100 VAL A CA 1
ATOM 800 C C . VAL A 1 100 ? 3.656 -3.773 -3.24 1 96.88 100 VAL A C 1
ATOM 802 O O . VAL A 1 100 ? 3.357 -4.965 -3.127 1 96.88 100 VAL A O 1
ATOM 805 N N . ASP A 1 101 ? 3.053 -3 -4.031 1 97 101 ASP A N 1
ATOM 806 C CA . ASP A 1 101 ? 2.197 -3.484 -5.109 1 97 101 ASP A CA 1
ATOM 807 C C . ASP A 1 101 ? 2.461 -2.721 -6.406 1 97 101 ASP A C 1
ATOM 809 O O . ASP A 1 101 ? 3.039 -1.633 -6.383 1 97 101 ASP A O 1
ATOM 813 N N . PHE A 1 102 ? 2.135 -3.389 -7.492 1 94.38 102 PHE A N 1
ATOM 814 C CA . PHE A 1 102 ? 2.41 -2.848 -8.812 1 94.38 102 PHE A CA 1
ATOM 815 C C . PHE A 1 102 ? 1.285 -3.189 -9.789 1 94.38 102 PHE A C 1
ATOM 817 O O . PHE A 1 102 ? 0.923 -4.359 -9.938 1 94.38 102 PHE A O 1
ATOM 824 N N . ARG A 1 103 ? 0.725 -2.18 -10.375 1 90.88 103 ARG A N 1
ATOM 825 C CA . ARG A 1 103 ? -0.228 -2.373 -11.469 1 90.88 103 ARG A CA 1
ATOM 826 C C . ARG A 1 103 ? 0.431 -2.137 -12.82 1 90.88 103 ARG A C 1
ATOM 828 O O . ARG A 1 103 ? 0.639 -0.99 -13.227 1 90.88 103 ARG A O 1
ATOM 835 N N . PHE A 1 104 ? 0.731 -3.158 -13.492 1 87.56 104 PHE A N 1
ATOM 836 C CA . PHE A 1 104 ? 1.497 -3.096 -14.727 1 87.56 104 PHE A CA 1
ATOM 837 C C . PHE A 1 104 ? 0.694 -2.41 -15.828 1 87.56 104 PHE A C 1
ATOM 839 O O . PHE A 1 104 ? 1.258 -1.705 -16.672 1 87.56 104 PHE A O 1
ATOM 846 N N . GLU A 1 105 ? -0.724 -2.617 -15.805 1 87.69 105 GLU A N 1
ATOM 847 C CA . GLU A 1 105 ? -1.564 -1.995 -16.828 1 87.69 105 GLU A CA 1
ATOM 848 C C . GLU A 1 105 ? -1.474 -0.473 -16.766 1 87.69 105 GLU A C 1
ATOM 850 O O . GLU A 1 105 ? -1.613 0.207 -17.781 1 87.69 105 GLU A O 1
ATOM 855 N N . LEU A 1 106 ? -1.165 -0.041 -15.523 1 91.25 106 LEU A N 1
ATOM 856 C CA . LEU A 1 106 ? -1.087 1.398 -15.297 1 91.25 106 LEU A CA 1
ATOM 857 C C . LEU A 1 106 ? 0.365 1.863 -15.258 1 91.25 106 LEU A C 1
ATOM 859 O O . LEU A 1 106 ? 0.636 3.066 -15.234 1 91.25 106 LEU A O 1
ATOM 863 N N . ASP A 1 107 ? 1.35 0.951 -15.242 1 92.81 107 ASP A N 1
ATOM 864 C CA . ASP A 1 107 ? 2.76 1.228 -14.984 1 92.81 107 ASP A CA 1
ATOM 865 C C . ASP A 1 107 ? 2.928 2.09 -13.734 1 92.81 107 ASP A C 1
ATOM 867 O O . ASP A 1 107 ? 3.615 3.113 -13.766 1 92.81 107 ASP A O 1
ATOM 871 N N . THR A 1 108 ? 2.205 1.725 -12.727 1 96.44 108 THR A N 1
ATOM 872 C CA . THR A 1 108 ? 2.201 2.453 -11.469 1 96.44 108 THR A CA 1
ATOM 873 C C . THR A 1 108 ? 2.469 1.511 -10.297 1 96.44 108 THR A C 1
ATOM 875 O O . THR A 1 108 ? 1.903 0.417 -10.234 1 96.44 108 THR A O 1
ATOM 878 N N . ALA A 1 109 ? 3.383 1.925 -9.492 1 96.81 109 ALA A N 1
ATOM 879 C CA . ALA A 1 109 ? 3.717 1.16 -8.297 1 96.81 109 ALA A CA 1
ATOM 880 C C . ALA A 1 109 ? 3.387 1.95 -7.031 1 96.81 109 ALA A C 1
ATOM 882 O O . ALA A 1 109 ? 3.389 3.184 -7.043 1 96.81 109 ALA A O 1
ATOM 883 N N . MET A 1 110 ? 3.004 1.257 -6.012 1 98.31 110 MET A N 1
ATOM 884 C CA . MET A 1 110 ? 2.758 1.812 -4.684 1 98.31 110 MET A CA 1
ATOM 885 C C . MET A 1 110 ? 3.598 1.097 -3.631 1 98.31 110 MET A C 1
ATOM 887 O O . MET A 1 110 ? 3.623 -0.134 -3.582 1 98.31 110 MET A O 1
ATOM 891 N N . THR A 1 111 ? 4.363 1.842 -2.861 1 98.31 111 THR A N 1
ATOM 892 C CA . THR A 1 111 ? 5.09 1.288 -1.725 1 98.31 111 THR A CA 1
ATOM 893 C C . THR A 1 111 ? 4.707 2.01 -0.435 1 98.31 111 THR A C 1
ATOM 895 O O . THR A 1 111 ? 4.652 3.24 -0.4 1 98.31 111 THR A O 1
ATOM 898 N N . VAL A 1 112 ? 4.348 1.295 0.569 1 98.62 112 VAL A N 1
ATOM 899 C CA . VAL A 1 112 ? 4.16 1.826 1.915 1 98.62 112 VAL A CA 1
ATOM 900 C C . VAL A 1 112 ? 5.324 1.403 2.805 1 98.62 112 VAL A C 1
ATOM 902 O O . VAL A 1 112 ? 5.492 0.218 3.102 1 98.62 11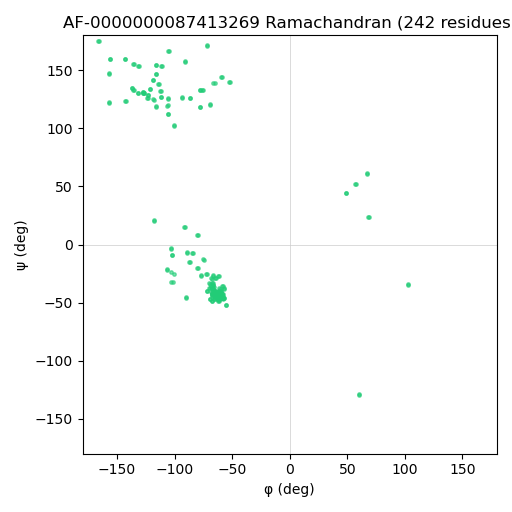2 VAL A O 1
ATOM 905 N N . PHE A 1 113 ? 6.113 2.375 3.197 1 98.56 113 PHE A N 1
ATOM 906 C CA . PHE A 1 113 ? 7.176 2.154 4.172 1 98.56 113 PHE A CA 1
ATOM 907 C C . PHE A 1 113 ? 6.641 2.299 5.594 1 98.56 113 PHE A C 1
ATOM 909 O O . PHE A 1 113 ? 6.035 3.316 5.934 1 98.56 113 PHE A O 1
ATOM 916 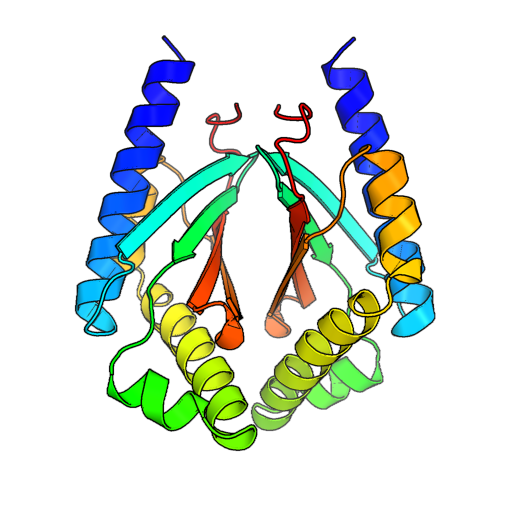N N . VAL A 1 114 ? 6.863 1.295 6.371 1 98.44 114 VAL A N 1
ATOM 917 C CA . VAL A 1 114 ? 6.367 1.294 7.742 1 98.44 114 VAL A CA 1
ATOM 918 C C . VAL A 1 114 ? 7.527 1.524 8.711 1 98.44 114 VAL A C 1
ATOM 920 O O . VAL A 1 114 ? 8.43 0.694 8.812 1 98.44 114 VAL A O 1
ATOM 923 N N . PHE A 1 115 ? 7.387 2.619 9.469 1 98.31 115 PHE A N 1
ATOM 924 C CA . PHE A 1 115 ? 8.43 2.973 10.422 1 98.31 115 PHE A CA 1
ATOM 925 C C . PHE A 1 115 ? 7.988 2.664 11.852 1 98.31 115 PHE A C 1
ATOM 927 O O . PHE A 1 115 ? 6.82 2.35 12.086 1 98.31 115 PHE A O 1
ATOM 934 N N . GLU A 1 116 ? 8.906 2.689 12.719 1 98.19 116 GLU A N 1
ATOM 935 C CA . GLU A 1 116 ? 8.711 2.186 14.078 1 98.19 116 GLU A CA 1
ATOM 936 C C . GLU A 1 116 ? 7.871 3.15 14.906 1 98.19 116 GLU A C 1
ATOM 938 O O . GLU A 1 116 ? 7.441 2.814 16.016 1 98.19 116 GLU A O 1
ATOM 943 N N . ARG A 1 117 ? 7.66 4.402 14.414 1 97.12 117 ARG A N 1
ATOM 944 C CA . ARG A 1 117 ? 6.891 5.418 15.125 1 97.12 117 ARG A CA 1
ATOM 945 C C . ARG A 1 117 ? 6.32 6.449 14.156 1 97.12 117 ARG A C 1
ATOM 947 O O . ARG A 1 117 ? 6.793 6.574 13.023 1 97.12 117 ARG A O 1
ATOM 954 N N . PRO A 1 118 ? 5.246 7.211 14.594 1 96.88 118 PRO A N 1
ATOM 955 C CA . PRO A 1 118 ? 4.773 8.32 13.758 1 96.88 118 PRO A CA 1
ATOM 956 C C . PRO A 1 118 ? 5.891 9.281 13.367 1 96.88 118 PRO A C 1
ATOM 958 O O . PRO A 1 118 ? 6.77 9.578 14.18 1 96.88 118 PRO A O 1
ATOM 961 N N . LEU A 1 119 ? 5.867 9.727 12.148 1 96.06 119 LEU A N 1
ATOM 962 C CA . LEU A 1 119 ? 6.984 10.477 11.586 1 96.06 119 LEU A CA 1
ATOM 963 C C . LEU A 1 119 ? 6.848 11.961 11.898 1 96.06 119 LEU A C 1
ATOM 965 O O . LEU A 1 119 ? 7.809 12.719 11.766 1 96.06 119 LEU A O 1
ATOM 969 N N . GLY A 1 120 ? 5.66 12.414 12.32 1 92.19 120 GLY A N 1
ATOM 970 C CA . GLY A 1 120 ? 5.445 13.836 12.57 1 92.19 120 GLY A CA 1
ATOM 971 C C . GLY A 1 120 ? 5.469 14.672 11.312 1 92.19 120 GLY A C 1
ATOM 972 O O . GLY A 1 120 ? 5.84 15.852 11.344 1 92.19 120 GLY A O 1
ATOM 973 N N . LEU A 1 121 ? 5.184 14.031 10.211 1 90.31 121 LEU A N 1
ATOM 974 C CA . LEU A 1 121 ? 5.223 14.703 8.914 1 90.31 121 LEU A CA 1
ATOM 975 C C . LEU A 1 121 ? 3.842 14.711 8.266 1 90.31 121 LEU A C 1
ATOM 977 O O . LEU A 1 121 ? 3.725 14.875 7.047 1 90.31 121 LEU A O 1
ATOM 981 N N . ASP A 1 122 ? 2.773 14.516 9.156 1 80.75 122 ASP A N 1
ATOM 982 C CA . ASP A 1 122 ? 1.41 14.477 8.633 1 80.75 122 ASP A CA 1
ATOM 983 C C . ASP A 1 122 ? 1.006 15.828 8.047 1 80.75 122 ASP A C 1
ATOM 985 O O . ASP A 1 122 ? 1.473 16.875 8.5 1 80.75 122 ASP A O 1
ATOM 989 N N . SER A 1 123 ? 0.277 15.836 6.848 1 60.66 123 SER A N 1
ATOM 990 C CA . SER A 1 123 ? -0.19 17.125 6.348 1 60.66 123 SER A CA 1
ATOM 991 C C . SER A 1 123 ? -1.203 17.75 7.297 1 60.66 123 SER A C 1
ATOM 993 O O . SER A 1 123 ? -1.904 17.047 8.023 1 60.66 123 SER A O 1
ATOM 995 N N . MET B 1 1 ? -12.57 20.25 15.953 1 48.62 1 MET B N 1
ATOM 996 C CA . MET B 1 1 ? -13.734 19.891 15.148 1 48.62 1 MET B CA 1
ATOM 997 C C . MET B 1 1 ? -13.32 19.062 13.938 1 48.62 1 MET B C 1
ATOM 999 O O . MET B 1 1 ? -13.906 18.016 13.672 1 48.62 1 MET B O 1
ATOM 1003 N N . GLU B 1 2 ? -12.273 19.469 13.07 1 56.38 2 GLU B N 1
ATOM 1004 C CA . GLU B 1 2 ? -11.805 18.812 11.859 1 56.38 2 GLU B CA 1
ATOM 1005 C C . GLU B 1 2 ? -11.172 17.469 12.172 1 56.38 2 GLU B C 1
ATOM 1007 O O . GLU B 1 2 ? -11.383 16.484 11.445 1 56.38 2 GLU B O 1
ATOM 1012 N N . LYS B 1 3 ? -10.477 17.375 13.336 1 64.62 3 LYS B N 1
ATOM 1013 C CA . LYS B 1 3 ? -9.836 16.141 13.766 1 64.62 3 LYS B CA 1
ATOM 1014 C C . LYS B 1 3 ? -10.867 15.086 14.148 1 64.62 3 LYS B C 1
ATOM 1016 O O . LYS B 1 3 ? -10.703 13.906 13.844 1 64.62 3 LYS B O 1
ATOM 1021 N N . SER B 1 4 ? -11.898 15.594 14.758 1 73 4 SER B N 1
ATOM 1022 C CA . SER B 1 4 ? -12.953 14.695 15.203 1 73 4 SER B CA 1
ATOM 1023 C C . SER B 1 4 ? -13.672 14.047 14.016 1 73 4 SER B C 1
ATOM 1025 O O . SER B 1 4 ? -13.961 12.852 14.039 1 73 4 SER B O 1
ATOM 1027 N N . ASN B 1 5 ? -13.836 14.805 12.953 1 86.38 5 ASN B N 1
ATOM 1028 C CA . ASN B 1 5 ? -14.508 14.289 11.766 1 86.38 5 ASN B CA 1
ATOM 1029 C C . ASN B 1 5 ? -13.656 13.242 11.047 1 86.38 5 ASN B C 1
ATOM 1031 O O . ASN B 1 5 ? -14.164 12.211 10.617 1 86.38 5 ASN B O 1
ATOM 1035 N N . ARG B 1 6 ? -12.406 13.453 11.117 1 90.56 6 ARG B N 1
ATOM 1036 C CA . ARG B 1 6 ? -11.477 12.523 10.477 1 90.56 6 ARG B CA 1
ATOM 1037 C C . ARG B 1 6 ? -11.492 11.172 11.18 1 90.56 6 ARG B C 1
ATOM 1039 O O . ARG B 1 6 ? -11.531 10.125 10.523 1 90.56 6 ARG B O 1
ATOM 1046 N N . ALA B 1 7 ? -11.391 11.234 12.508 1 92.38 7 ALA B N 1
ATOM 1047 C CA . ALA B 1 7 ? -11.391 10.008 13.297 1 92.38 7 ALA B CA 1
ATOM 1048 C C . ALA B 1 7 ? -12.664 9.203 13.062 1 92.38 7 ALA B C 1
ATOM 1050 O O . ALA B 1 7 ? -12.625 7.977 12.961 1 92.38 7 ALA B O 1
ATOM 1051 N N . ARG B 1 8 ? -13.742 9.906 13.039 1 94.62 8 ARG B N 1
ATOM 1052 C CA . ARG B 1 8 ? -15.023 9.258 12.797 1 94.62 8 ARG B CA 1
ATOM 1053 C C . ARG B 1 8 ? -15.055 8.617 11.414 1 94.62 8 ARG B C 1
ATOM 1055 O O . ARG B 1 8 ? -15.477 7.469 11.266 1 94.62 8 ARG B O 1
ATOM 1062 N N . ILE B 1 9 ? -14.672 9.328 10.43 1 97.06 9 ILE B N 1
ATOM 1063 C CA . ILE B 1 9 ? -14.68 8.828 9.062 1 97.06 9 ILE B CA 1
ATOM 1064 C C . ILE B 1 9 ? -13.727 7.637 8.945 1 97.06 9 ILE B C 1
ATOM 1066 O O . ILE B 1 9 ? -14.055 6.641 8.289 1 97.06 9 ILE B O 1
ATOM 1070 N N . ALA B 1 10 ? -12.57 7.75 9.609 1 97.38 10 ALA B N 1
ATOM 1071 C CA . ALA B 1 10 ? -11.617 6.645 9.594 1 97.38 10 ALA B CA 1
ATOM 1072 C C . ALA B 1 10 ? -12.219 5.387 10.219 1 97.38 10 ALA B C 1
ATOM 1074 O O . ALA B 1 10 ? -12.047 4.285 9.695 1 97.38 10 ALA B O 1
ATOM 1075 N N . HIS B 1 11 ? -12.883 5.586 11.32 1 97.25 11 HIS B N 1
ATOM 1076 C CA . HIS B 1 11 ? -13.531 4.465 11.984 1 97.25 11 HIS B CA 1
ATOM 1077 C C . HIS B 1 11 ? -14.594 3.832 11.086 1 97.25 11 HIS B C 1
ATOM 1079 O O . HIS B 1 11 ? -14.641 2.609 10.938 1 97.25 11 HIS B O 1
ATOM 1085 N N . GLU B 1 12 ? -15.414 4.59 10.492 1 97.88 12 GLU B N 1
ATOM 1086 C CA . GLU B 1 12 ? -16.453 4.098 9.594 1 97.88 12 GLU B CA 1
ATOM 1087 C C . GLU B 1 12 ? -15.859 3.424 8.367 1 97.88 12 GLU B C 1
ATOM 1089 O O . GLU B 1 12 ? -16.344 2.389 7.914 1 97.88 12 GLU B O 1
ATOM 1094 N N . PHE B 1 13 ? -14.82 4.027 7.797 1 98.44 13 PHE B N 1
ATOM 1095 C CA . PHE B 1 13 ? -14.117 3.436 6.664 1 98.44 13 PHE B CA 1
ATOM 1096 C C . PHE B 1 13 ? -13.602 2.043 7.008 1 98.44 13 PHE B C 1
ATOM 1098 O O . PHE B 1 13 ? -13.828 1.09 6.258 1 98.44 13 PHE B O 1
ATOM 1105 N N . SER B 1 14 ? -13.008 1.958 8.148 1 98.06 14 SER B N 1
ATOM 1106 C CA . SER B 1 14 ? -12.492 0.678 8.617 1 98.06 14 SER B CA 1
ATOM 1107 C C . SER B 1 14 ? -13.602 -0.359 8.734 1 98.06 14 SER B C 1
ATOM 1109 O O . SER B 1 14 ? -13.422 -1.514 8.336 1 98.06 14 SER B O 1
ATOM 1111 N N . ASN B 1 15 ? -14.711 0.068 9.25 1 97.75 15 ASN B N 1
ATOM 1112 C CA . ASN B 1 15 ? -15.828 -0.85 9.43 1 97.75 15 ASN B CA 1
ATOM 1113 C C . ASN B 1 15 ? -16.359 -1.348 8.086 1 97.75 15 ASN B C 1
ATOM 1115 O O . ASN B 1 15 ? -16.688 -2.527 7.945 1 97.75 15 ASN B O 1
ATOM 1119 N N . ILE B 1 16 ? -16.484 -0.511 7.16 1 97.94 16 ILE B N 1
ATOM 1120 C CA . ILE B 1 16 ? -16.969 -0.889 5.836 1 97.94 16 ILE B CA 1
ATOM 1121 C C . ILE B 1 16 ? -15.992 -1.881 5.199 1 97.94 16 ILE B C 1
ATOM 1123 O O . ILE B 1 16 ? -16.406 -2.908 4.66 1 97.94 16 ILE B O 1
ATOM 1127 N N . VAL B 1 17 ? -14.68 -1.585 5.254 1 97.69 17 VAL B N 1
ATOM 1128 C CA . VAL B 1 17 ? -13.664 -2.469 4.691 1 97.69 17 VAL B CA 1
ATOM 1129 C C . VAL B 1 17 ? -13.727 -3.832 5.375 1 97.69 17 VAL B C 1
ATOM 1131 O O . VAL B 1 17 ? -13.656 -4.871 4.715 1 97.69 17 VAL B O 1
ATOM 1134 N N . ARG B 1 18 ? -13.875 -3.795 6.703 1 97.19 18 ARG B N 1
ATOM 1135 C CA . ARG B 1 18 ? -13.992 -5.043 7.453 1 97.19 18 ARG B CA 1
ATOM 1136 C C . ARG B 1 18 ? -15.172 -5.867 6.957 1 97.19 18 ARG B C 1
ATOM 1138 O O . ARG B 1 18 ? -15.055 -7.078 6.754 1 97.19 18 ARG B O 1
ATOM 1145 N N . GLU B 1 19 ? -16.266 -5.262 6.789 1 96.44 19 GLU B N 1
ATOM 1146 C CA . GLU B 1 19 ? -17.469 -5.949 6.352 1 96.44 19 GLU B CA 1
ATOM 1147 C C . GLU B 1 19 ? -17.297 -6.512 4.941 1 96.44 19 GLU B C 1
ATOM 1149 O O . GLU B 1 19 ? -17.75 -7.621 4.648 1 96.44 19 GLU B O 1
ATOM 1154 N N . ILE B 1 20 ? 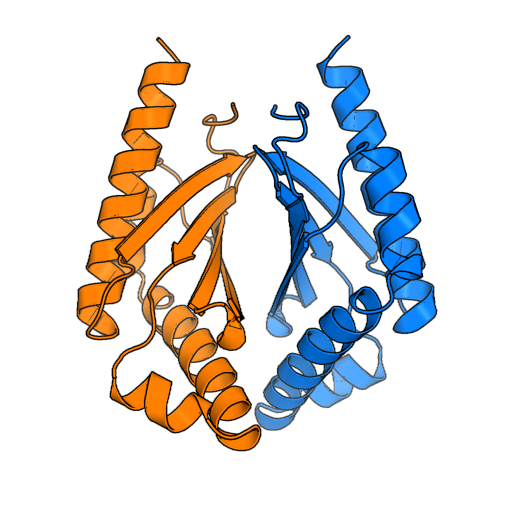-16.719 -5.785 4.086 1 95.81 20 ILE B N 1
ATOM 1155 C CA . ILE B 1 20 ? -16.469 -6.242 2.725 1 95.81 20 ILE B CA 1
ATOM 1156 C C . ILE B 1 20 ? -15.562 -7.477 2.754 1 95.81 20 ILE B C 1
ATOM 1158 O O . ILE B 1 20 ? -15.844 -8.477 2.082 1 95.81 20 ILE B O 1
ATOM 1162 N N . ARG B 1 21 ? -14.484 -7.398 3.537 1 94.62 21 ARG B N 1
ATOM 1163 C CA . ARG B 1 21 ? -13.57 -8.531 3.639 1 94.62 21 ARG B CA 1
ATOM 1164 C C . ARG B 1 21 ? -14.266 -9.742 4.246 1 94.62 21 ARG B C 1
ATOM 1166 O O . ARG B 1 21 ? -14.047 -10.875 3.801 1 94.62 21 ARG B O 1
ATOM 1173 N N . LYS B 1 22 ? -15 -9.516 5.219 1 92.88 22 LYS B N 1
ATOM 1174 C CA . LYS B 1 22 ? -15.734 -10.602 5.852 1 92.88 22 LYS B CA 1
ATOM 1175 C C . LYS B 1 22 ? -16.688 -11.273 4.859 1 92.88 22 LYS B C 1
ATOM 1177 O O . LYS B 1 22 ? -16.75 -12.5 4.789 1 92.88 22 LYS B O 1
ATOM 1182 N N . THR B 1 23 ? -17.391 -10.555 4.148 1 92 23 THR B N 1
ATOM 1183 C CA . THR B 1 23 ? -18.391 -11.055 3.213 1 92 23 THR B CA 1
ATOM 1184 C C . THR B 1 23 ? -17.734 -11.828 2.074 1 92 23 THR B C 1
ATOM 1186 O O . THR B 1 23 ? -18.234 -12.883 1.67 1 92 23 THR B O 1
ATOM 1189 N N . HIS B 1 24 ? -16.672 -11.398 1.563 1 90.69 24 HIS B N 1
ATOM 1190 C CA . HIS B 1 24 ? -16.125 -11.953 0.326 1 90.69 24 HIS B CA 1
ATOM 1191 C C . HIS B 1 24 ? -14.984 -12.922 0.608 1 90.69 24 HIS B C 1
ATOM 1193 O O . HIS B 1 24 ? -14.664 -13.766 -0.229 1 90.69 24 HIS B O 1
ATOM 1199 N N . VAL B 1 25 ? -14.273 -12.82 1.728 1 85.19 25 VAL B N 1
ATOM 1200 C CA . VAL B 1 25 ? -13.125 -13.68 2.018 1 85.19 25 VAL B CA 1
ATOM 1201 C C . VAL B 1 25 ? -13.5 -14.703 3.086 1 85.19 25 VAL B C 1
ATOM 1203 O O . VAL B 1 25 ? -12.945 -15.805 3.123 1 85.19 25 VAL B O 1
ATOM 1206 N N . GLY B 1 26 ? -14.539 -14.438 3.863 1 82.94 26 GLY B N 1
ATOM 1207 C CA . GLY B 1 26 ? -14.992 -15.344 4.906 1 82.94 26 GLY B CA 1
ATOM 1208 C C . GLY B 1 26 ? -14.578 -14.906 6.301 1 82.94 26 GLY B C 1
ATOM 1209 O O . GLY B 1 26 ? -15.242 -15.227 7.285 1 82.94 26 GLY B O 1
ATOM 1210 N N . LYS B 1 27 ? -13.391 -14.312 6.406 1 85 27 LYS B N 1
ATOM 1211 C CA . LYS B 1 27 ? -12.906 -13.75 7.66 1 85 27 LYS B CA 1
ATOM 1212 C C . LYS B 1 27 ? -12.469 -12.305 7.48 1 85 27 LYS B C 1
ATOM 1214 O O . LYS B 1 27 ? -11.828 -11.961 6.484 1 85 27 LYS B O 1
ATOM 1219 N N . GLY B 1 28 ? -12.906 -11.422 8.336 1 85.25 28 GLY B N 1
ATOM 1220 C CA . GLY B 1 28 ? -12.406 -10.062 8.344 1 85.25 28 GLY B CA 1
ATOM 1221 C C . GLY B 1 28 ? -11.211 -9.867 9.266 1 85.25 28 GLY B C 1
ATOM 1222 O O . GLY B 1 28 ? -10.984 -10.672 10.164 1 85.25 28 GLY B O 1
ATOM 1223 N N . PRO B 1 29 ? -10.445 -8.781 8.945 1 94.25 29 PRO B N 1
ATOM 1224 C CA . PRO B 1 29 ? -9.328 -8.508 9.852 1 94.25 29 PRO B CA 1
ATOM 1225 C C . PRO B 1 29 ? -9.773 -8.258 11.289 1 94.25 29 PRO B C 1
ATOM 1227 O O . PRO B 1 29 ? -10.836 -7.668 11.516 1 94.25 29 PRO B O 1
ATOM 1230 N N . THR B 1 30 ? -9.023 -8.68 12.227 1 95 30 THR B N 1
ATOM 1231 C CA . THR B 1 30 ? -9.328 -8.469 13.633 1 95 30 THR B CA 1
ATOM 1232 C C . THR B 1 30 ? -9 -7.043 14.055 1 95 30 THR B C 1
ATOM 1234 O O . THR B 1 30 ? -9.523 -6.555 15.062 1 95 30 THR B O 1
ATOM 1237 N N . HIS B 1 31 ? -8.07 -6.414 13.391 1 97.56 31 HIS B N 1
ATOM 1238 C CA . HIS B 1 31 ? -7.688 -5.027 13.625 1 97.56 31 HIS B CA 1
ATOM 1239 C C . HIS B 1 31 ? -7.492 -4.285 12.305 1 97.56 31 HIS B C 1
ATOM 1241 O O . HIS B 1 31 ? -6.914 -4.828 11.359 1 97.56 31 HIS B O 1
ATOM 1247 N N . ILE B 1 32 ? -8.031 -3.109 12.25 1 98.12 32 ILE B N 1
ATOM 1248 C CA . ILE B 1 32 ? -7.836 -2.264 11.078 1 98.12 32 ILE B CA 1
ATOM 1249 C C . ILE B 1 32 ? -7.531 -0.833 11.516 1 98.12 32 ILE B C 1
ATOM 1251 O O . ILE B 1 32 ? -8.195 -0.297 12.406 1 98.12 32 ILE B O 1
ATOM 1255 N N . VAL B 1 33 ? -6.539 -0.257 10.93 1 97.69 33 VAL B N 1
ATOM 1256 C CA . VAL B 1 33 ? -6.238 1.164 11.07 1 97.69 33 VAL B CA 1
ATOM 1257 C C . VAL B 1 33 ? -6.32 1.843 9.703 1 97.69 33 VAL B C 1
ATOM 1259 O O . VAL B 1 33 ? -5.695 1.392 8.734 1 97.69 33 VAL B O 1
ATOM 1262 N N . THR B 1 34 ? -7.121 2.867 9.609 1 98.12 34 THR B N 1
ATOM 1263 C CA . THR B 1 34 ? -7.258 3.646 8.391 1 98.12 34 THR B CA 1
ATOM 1264 C C . THR B 1 34 ? -6.703 5.055 8.578 1 98.12 34 THR B C 1
ATOM 1266 O O . THR B 1 34 ? -6.965 5.699 9.594 1 98.12 34 THR B O 1
ATOM 1269 N N . ARG B 1 35 ? -5.902 5.516 7.684 1 97.5 35 ARG B N 1
ATOM 1270 C CA . ARG B 1 35 ? -5.438 6.898 7.629 1 97.5 35 ARG B CA 1
ATOM 1271 C C . ARG B 1 35 ? -5.605 7.473 6.227 1 97.5 35 ARG B C 1
ATOM 1273 O O . ARG B 1 35 ? -5.629 6.73 5.242 1 97.5 35 ARG B O 1
ATOM 1280 N N . PHE B 1 36 ? -5.742 8.789 6.203 1 97.31 36 PHE B N 1
ATOM 1281 C CA . PHE B 1 36 ? -5.957 9.477 4.938 1 97.31 36 PHE B CA 1
ATOM 1282 C C . PHE B 1 36 ? -4.824 10.453 4.652 1 97.31 36 PHE B C 1
ATOM 1284 O O . PHE B 1 36 ? -4.34 11.133 5.566 1 97.31 36 PHE B O 1
ATOM 1291 N N . VAL B 1 37 ? -4.395 10.578 3.396 1 96.5 37 VAL B N 1
ATOM 1292 C CA . VAL B 1 37 ? -3.453 11.609 2.973 1 96.5 37 VAL B CA 1
ATOM 1293 C C . VAL B 1 37 ? -3.6 11.859 1.473 1 96.5 37 VAL B C 1
ATOM 1295 O O . VAL B 1 37 ? -3.471 10.938 0.668 1 96.5 37 VAL B O 1
ATOM 1298 N N . GLY B 1 38 ? -3.891 13.117 1.146 1 95.81 38 GLY B N 1
ATOM 1299 C CA . GLY B 1 38 ? -4.164 13.422 -0.249 1 95.81 38 GLY B CA 1
ATOM 1300 C C . GLY B 1 38 ? -5.348 12.656 -0.806 1 95.81 38 GLY B C 1
ATOM 1301 O O . GLY B 1 38 ? -6.434 12.672 -0.226 1 95.81 38 GLY B O 1
ATOM 1302 N N . PRO B 1 39 ? -5.141 12.023 -1.918 1 97.75 39 PRO B N 1
ATOM 1303 C CA . PRO B 1 39 ? -6.238 11.258 -2.52 1 97.75 39 PRO B CA 1
ATOM 1304 C C . PRO B 1 39 ? -6.262 9.805 -2.064 1 97.75 39 PRO B C 1
ATOM 1306 O O . PRO B 1 39 ? -6.926 8.969 -2.689 1 97.75 39 PRO B O 1
ATOM 1309 N N . TRP B 1 40 ? -5.508 9.523 -0.974 1 98.5 40 TRP B N 1
ATOM 1310 C CA . TRP B 1 40 ? -5.352 8.117 -0.604 1 98.5 40 TRP B CA 1
ATOM 1311 C C . TRP B 1 40 ? -6.012 7.832 0.74 1 98.5 40 TRP B C 1
ATOM 1313 O O . TRP B 1 40 ? -5.941 8.648 1.662 1 98.5 40 TRP B O 1
ATOM 1323 N N . ALA B 1 41 ? -6.703 6.719 0.843 1 98.44 41 ALA B N 1
ATOM 1324 C CA . ALA B 1 41 ? -6.992 6.051 2.111 1 98.44 41 ALA B CA 1
ATOM 1325 C C . ALA B 1 41 ? -6.137 4.797 2.277 1 98.44 41 ALA B C 1
ATOM 1327 O O . ALA B 1 41 ? -6.102 3.939 1.391 1 98.44 41 ALA B O 1
ATOM 1328 N N . ILE B 1 42 ? -5.414 4.652 3.322 1 98.56 42 ILE B N 1
ATOM 1329 C CA . ILE B 1 42 ? -4.531 3.518 3.578 1 98.56 42 ILE B CA 1
ATOM 1330 C C . ILE B 1 42 ? -5.074 2.695 4.746 1 98.56 42 ILE B C 1
ATOM 1332 O O . ILE B 1 42 ? -5.363 3.24 5.812 1 98.56 42 ILE B O 1
ATOM 1336 N N . CYS B 1 43 ? -5.227 1.473 4.531 1 98.38 43 CYS B N 1
ATOM 1337 C CA . CYS B 1 43 ? -5.68 0.561 5.578 1 98.38 43 CYS B CA 1
ATOM 1338 C C . CYS B 1 43 ? -4.605 -0.47 5.902 1 98.38 43 CYS B C 1
ATOM 1340 O O . CYS B 1 43 ? -4.156 -1.205 5.023 1 98.38 43 CYS B O 1
ATOM 1342 N N . GLU B 1 44 ? -4.176 -0.466 7.09 1 98.69 44 GLU B N 1
ATOM 1343 C CA . GLU B 1 44 ? -3.416 -1.588 7.633 1 98.69 44 GLU B CA 1
ATOM 1344 C C . GLU B 1 44 ? -4.324 -2.574 8.359 1 98.69 44 GLU B C 1
ATOM 1346 O O . GLU B 1 44 ? -5.059 -2.191 9.273 1 98.69 44 GLU B O 1
ATOM 1351 N N . MET B 1 45 ? -4.238 -3.852 7.973 1 98 45 MET B N 1
ATOM 1352 C CA . MET B 1 45 ? -5.145 -4.859 8.523 1 98 45 MET B CA 1
ATOM 1353 C C . MET B 1 45 ? -4.363 -6.035 9.094 1 98 45 MET B C 1
ATOM 1355 O O . MET B 1 45 ? -3.488 -6.59 8.43 1 98 45 MET B O 1
ATOM 1359 N N . LYS B 1 46 ? -4.691 -6.41 10.297 1 97.44 46 LYS B N 1
ATOM 1360 C CA . LYS B 1 46 ? -4.059 -7.551 10.961 1 97.44 46 LYS B CA 1
ATOM 1361 C C . LYS B 1 46 ? -5.074 -8.656 11.234 1 97.44 46 LYS B C 1
ATOM 1363 O O . LYS B 1 46 ? -6.258 -8.383 11.43 1 97.44 46 LYS B O 1
ATOM 1368 N N . GLY B 1 47 ? -4.48 -9.852 11.32 1 95 47 GLY B N 1
ATOM 1369 C CA . GLY B 1 47 ? -5.355 -10.984 11.594 1 95 47 GLY B CA 1
ATOM 1370 C C . GLY B 1 47 ? -6.305 -11.289 10.453 1 95 47 GLY B C 1
ATOM 1371 O O . GLY B 1 47 ? -7.523 -11.32 10.648 1 95 47 GLY B O 1
ATOM 1372 N N . ASN B 1 48 ? -5.707 -11.633 9.273 1 93.56 48 ASN B N 1
ATOM 1373 C CA . ASN B 1 48 ? -6.461 -11.789 8.039 1 93.56 48 ASN B CA 1
ATOM 1374 C C . ASN B 1 48 ? -6.688 -13.258 7.695 1 93.56 48 ASN B C 1
ATOM 1376 O O . ASN B 1 48 ? -7.648 -13.602 7.004 1 93.56 48 ASN B O 1
ATOM 1380 N N . LEU B 1 49 ? -5.711 -14.109 8.062 1 91.12 49 LEU B N 1
ATOM 1381 C CA . LEU B 1 49 ? -5.633 -15.461 7.516 1 91.12 49 LEU B CA 1
ATOM 1382 C C . LEU B 1 49 ? -6.688 -16.359 8.148 1 91.12 49 LEU B C 1
ATOM 1384 O O . LEU B 1 49 ? -6.859 -16.359 9.367 1 91.12 49 LEU B O 1
ATOM 1388 N N . THR B 1 50 ? -7.348 -17.062 7.305 1 88.69 50 THR B N 1
ATOM 1389 C CA . THR B 1 50 ? -8.195 -18.156 7.781 1 88.69 50 THR B CA 1
ATOM 1390 C C . THR B 1 50 ? -7.344 -19.328 8.266 1 88.69 50 THR B C 1
ATOM 1392 O O . THR B 1 50 ? -6.125 -19.344 8.078 1 88.69 50 THR B O 1
ATOM 1395 N N . SER B 1 51 ? -8.023 -20.328 8.906 1 88.56 51 SER B N 1
ATOM 1396 C CA . SER B 1 51 ? -7.32 -21.516 9.375 1 88.56 51 SER B CA 1
ATOM 1397 C C . SER B 1 51 ? -6.66 -22.266 8.219 1 88.56 51 SER B C 1
ATOM 1399 O O . SER B 1 51 ? -5.52 -22.719 8.336 1 88.56 51 SER B O 1
ATOM 1401 N N . VAL B 1 52 ? -7.352 -22.375 7.086 1 86.75 52 VAL B N 1
ATOM 1402 C CA . VAL B 1 52 ? -6.828 -23.078 5.91 1 86.75 52 VAL B CA 1
ATOM 1403 C C . VAL B 1 52 ? -5.609 -22.328 5.371 1 86.75 52 VAL B C 1
ATOM 1405 O O . VAL B 1 52 ? -4.598 -22.953 5.035 1 86.75 52 VAL B O 1
ATOM 1408 N N . GLU B 1 53 ? -5.664 -20.969 5.355 1 89.81 53 GLU B N 1
ATOM 1409 C CA . GLU B 1 53 ? -4.551 -20.188 4.852 1 89.81 53 GLU B CA 1
ATOM 1410 C C . GLU B 1 53 ? -3.33 -20.297 5.762 1 89.81 53 GLU B C 1
ATOM 1412 O O . GLU B 1 53 ? -2.193 -20.297 5.285 1 89.81 53 GLU B O 1
ATOM 1417 N N . LYS B 1 54 ? -3.545 -20.375 7.004 1 88.69 54 LYS B N 1
ATOM 1418 C CA . LYS B 1 54 ? -2.451 -20.578 7.949 1 88.69 54 LYS B CA 1
ATOM 1419 C C . LYS B 1 54 ? -1.739 -21.906 7.688 1 88.69 54 LYS B C 1
ATOM 1421 O O . LYS B 1 54 ? -0.511 -21.984 7.758 1 88.69 54 LYS B O 1
ATOM 1426 N N . PHE B 1 55 ? -2.561 -22.906 7.414 1 89.25 55 PHE B N 1
ATOM 1427 C CA . PHE B 1 55 ? -2.004 -24.203 7.09 1 89.25 55 PHE B CA 1
ATOM 1428 C C . PHE B 1 55 ? -1.184 -24.141 5.809 1 89.25 55 PHE B C 1
ATOM 1430 O O . PHE B 1 55 ? -0.065 -24.656 5.758 1 89.25 55 PHE B O 1
ATOM 1437 N N . MET B 1 56 ? -1.709 -23.453 4.777 1 90.44 56 MET B N 1
ATOM 1438 C CA . MET B 1 56 ? -1.056 -23.375 3.475 1 90.44 56 MET B CA 1
ATOM 1439 C C . MET B 1 56 ? 0.236 -22.578 3.562 1 90.44 56 MET B C 1
ATOM 1441 O O . MET B 1 56 ? 1.175 -22.812 2.801 1 90.44 56 MET B O 1
ATOM 1445 N N . SER B 1 57 ? 0.272 -21.625 4.504 1 88.44 57 SER B N 1
ATOM 1446 C CA . SER B 1 57 ? 1.387 -20.672 4.555 1 88.44 57 SER B CA 1
ATOM 1447 C C . SER B 1 57 ? 2.6 -21.297 5.242 1 88.44 57 SER B C 1
ATOM 1449 O O . SER B 1 57 ? 3.609 -20.625 5.457 1 88.44 57 SER B O 1
ATOM 1451 N N . ARG B 1 58 ? 2.533 -22.625 5.52 1 88.56 58 ARG B N 1
ATOM 1452 C CA . ARG B 1 58 ? 3.625 -23.312 6.215 1 88.56 58 ARG B CA 1
ATOM 1453 C C . ARG B 1 58 ? 4.758 -23.641 5.254 1 88.56 58 ARG B C 1
ATOM 1455 O O . ARG B 1 58 ? 5.871 -23.953 5.684 1 88.56 58 ARG B O 1
ATOM 1462 N N . THR B 1 59 ? 4.496 -23.672 3.963 1 88.94 59 THR B N 1
ATOM 1463 C CA . THR B 1 59 ? 5.523 -23.906 2.955 1 88.94 59 THR B CA 1
ATOM 1464 C C . THR B 1 59 ? 5.762 -22.641 2.127 1 88.94 59 THR B C 1
ATOM 1466 O O . THR B 1 59 ? 4.867 -21.797 1.998 1 88.94 59 THR B O 1
ATOM 1469 N N . ALA B 1 60 ? 6.957 -22.562 1.608 1 85.81 60 ALA B N 1
ATOM 1470 C CA . ALA B 1 60 ? 7.297 -21.422 0.753 1 85.81 60 ALA B CA 1
ATOM 1471 C C . ALA B 1 60 ? 6.355 -21.344 -0.446 1 85.81 60 ALA B C 1
ATOM 1473 O O . ALA B 1 60 ? 5.934 -20.25 -0.836 1 85.81 60 ALA B O 1
ATOM 1474 N N . GLU B 1 61 ? 6.117 -22.469 -0.986 1 87.5 61 GLU B N 1
ATOM 1475 C CA . GLU B 1 61 ? 5.184 -22.516 -2.107 1 87.5 61 GLU B CA 1
ATOM 1476 C C . GLU B 1 61 ? 3.789 -22.062 -1.688 1 87.5 61 GLU B C 1
ATOM 1478 O O . GLU B 1 61 ? 3.133 -21.312 -2.404 1 87.5 61 GLU B O 1
ATOM 1483 N N . GLY B 1 62 ? 3.344 -22.531 -0.528 1 88.31 62 GLY B N 1
ATOM 1484 C CA . GLY B 1 62 ? 2.053 -22.125 -0 1 88.31 62 GLY B CA 1
ATOM 1485 C C . GLY B 1 62 ? 1.95 -20.625 0.25 1 88.31 62 GLY B C 1
ATOM 1486 O O . GLY B 1 62 ? 0.921 -20.016 -0.038 1 88.31 62 GLY B O 1
ATOM 1487 N N . GLN B 1 63 ? 3.004 -20.062 0.71 1 88.69 63 GLN B N 1
ATOM 1488 C CA . GLN B 1 63 ? 3.053 -18.625 0.97 1 88.69 63 GLN B CA 1
ATOM 1489 C C . GLN B 1 63 ? 2.922 -17.828 -0.323 1 88.69 63 GLN B C 1
ATOM 1491 O O . GLN B 1 63 ? 2.139 -16.875 -0.396 1 88.69 63 GLN B O 1
ATOM 1496 N N . ARG B 1 64 ? 3.613 -18.234 -1.307 1 85.75 64 ARG B N 1
ATOM 1497 C CA . ARG B 1 64 ? 3.557 -17.578 -2.604 1 85.75 64 ARG B CA 1
ATOM 1498 C C . ARG B 1 64 ? 2.164 -17.688 -3.213 1 85.75 64 ARG B C 1
ATOM 1500 O O . ARG B 1 64 ? 1.646 -16.703 -3.766 1 85.75 64 ARG B O 1
ATOM 1507 N N . MET B 1 65 ? 1.641 -18.828 -3.084 1 85.94 65 MET B N 1
ATOM 1508 C CA . MET B 1 65 ? 0.321 -19.078 -3.658 1 85.94 65 MET B CA 1
ATOM 1509 C C . MET B 1 65 ? -0.738 -18.219 -2.975 1 85.94 65 MET B C 1
ATOM 1511 O O . MET B 1 65 ? -1.553 -17.578 -3.643 1 85.94 65 MET B O 1
ATOM 1515 N N . ILE B 1 66 ? -0.734 -18.141 -1.71 1 87.75 66 ILE B N 1
ATOM 1516 C CA . ILE B 1 66 ? -1.736 -17.375 -0.969 1 87.75 66 ILE B CA 1
ATOM 1517 C C . ILE B 1 66 ? -1.562 -15.883 -1.245 1 87.75 66 ILE B C 1
ATOM 1519 O O . ILE B 1 66 ? -2.547 -15.148 -1.366 1 87.75 66 ILE B O 1
ATOM 1523 N N . HIS B 1 67 ? -0.285 -15.461 -1.265 1 89.75 67 HIS B N 1
ATOM 1524 C CA . HIS B 1 67 ? -0.02 -14.062 -1.566 1 89.75 67 HIS B CA 1
ATOM 1525 C C . HIS B 1 67 ? -0.649 -13.656 -2.895 1 89.75 67 HIS B C 1
ATOM 1527 O O . HIS B 1 67 ? -1.409 -12.688 -2.957 1 89.75 67 HIS B O 1
ATOM 1533 N N . ALA B 1 68 ? -0.35 -14.438 -3.918 1 87 68 ALA B N 1
ATOM 1534 C CA . ALA B 1 68 ? -0.838 -14.125 -5.258 1 87 68 ALA B CA 1
ATOM 1535 C C . ALA B 1 68 ? -2.359 -14.219 -5.324 1 87 68 ALA B C 1
ATOM 1537 O O . ALA B 1 68 ? -3.018 -13.344 -5.895 1 87 68 ALA B O 1
ATOM 1538 N N . THR B 1 69 ? -2.906 -15.234 -4.758 1 87.06 69 THR B N 1
ATOM 1539 C CA . THR B 1 69 ? -4.34 -15.477 -4.855 1 87.06 69 THR B CA 1
ATOM 1540 C C . THR B 1 69 ? -5.117 -14.422 -4.062 1 87.06 69 THR B C 1
ATOM 1542 O O . THR B 1 69 ? -6.09 -13.852 -4.562 1 87.06 69 THR B O 1
ATOM 1545 N N . ARG B 1 70 ? -4.676 -14.18 -2.854 1 88.56 70 ARG B N 1
ATOM 1546 C CA . ARG B 1 70 ? -5.379 -13.234 -1.992 1 88.56 70 ARG B CA 1
ATOM 1547 C C . ARG B 1 70 ? -5.316 -11.82 -2.564 1 88.56 70 ARG B C 1
ATOM 1549 O O . ARG B 1 70 ? -6.324 -11.117 -2.6 1 88.56 70 ARG B O 1
ATOM 1556 N N . THR B 1 71 ? -4.125 -11.359 -2.994 1 91.69 71 THR B N 1
ATOM 1557 C CA . THR B 1 71 ? -4 -9.992 -3.504 1 91.69 71 THR B CA 1
ATOM 1558 C C . THR B 1 71 ? -4.82 -9.82 -4.781 1 91.69 71 THR B C 1
ATOM 1560 O O . THR B 1 71 ? -5.516 -8.812 -4.941 1 91.69 71 THR B O 1
ATOM 1563 N N . GLU B 1 72 ? -4.773 -10.828 -5.605 1 89.75 72 GLU B N 1
ATOM 1564 C CA . GLU B 1 72 ? -5.562 -10.766 -6.828 1 89.75 72 GLU B CA 1
ATOM 1565 C C . GLU B 1 72 ? -7.059 -10.805 -6.527 1 89.75 72 GLU B C 1
ATOM 1567 O O . GLU B 1 72 ? -7.844 -10.094 -7.156 1 89.75 72 GLU B O 1
ATOM 1572 N N . PHE B 1 73 ? -7.426 -11.664 -5.648 1 91.12 73 PHE B N 1
ATOM 1573 C CA . PHE B 1 73 ? -8.828 -11.797 -5.273 1 91.12 73 PHE B CA 1
ATOM 1574 C C . PHE B 1 73 ? -9.367 -10.477 -4.727 1 91.12 73 PHE B C 1
ATOM 1576 O O . PHE B 1 73 ? -10.445 -10.031 -5.121 1 91.12 73 PHE B O 1
ATOM 1583 N N . ILE B 1 74 ? -8.688 -9.805 -3.873 1 94.31 74 ILE B N 1
ATOM 1584 C CA . ILE B 1 74 ? -9.102 -8.531 -3.295 1 94.31 74 ILE B CA 1
ATOM 1585 C C . ILE B 1 74 ? -9.281 -7.5 -4.402 1 94.31 74 ILE B C 1
ATOM 1587 O O . ILE B 1 74 ? -10.289 -6.785 -4.434 1 94.31 74 ILE B O 1
ATOM 1591 N N . LYS B 1 75 ? -8.336 -7.434 -5.301 1 93.88 75 LYS B N 1
ATOM 1592 C CA . LYS B 1 75 ? -8.453 -6.496 -6.414 1 93.88 75 LYS B CA 1
ATOM 1593 C C . LYS B 1 75 ? -9.703 -6.773 -7.238 1 93.88 75 LYS B C 1
ATOM 1595 O O . LYS B 1 75 ? -10.422 -5.844 -7.621 1 93.88 75 LYS B O 1
ATOM 1600 N N . LYS B 1 76 ? -9.984 -8 -7.43 1 91.94 76 LYS B N 1
ATOM 1601 C CA . LYS B 1 76 ? -11.141 -8.391 -8.234 1 91.94 76 LYS B CA 1
ATOM 1602 C C . LYS B 1 76 ? -12.445 -8.008 -7.547 1 91.94 76 LYS B C 1
ATOM 1604 O O . LYS B 1 76 ? -13.406 -7.613 -8.203 1 91.94 76 LYS B O 1
ATOM 1609 N N . ILE B 1 77 ? -12.5 -8.141 -6.25 1 94.12 77 ILE B N 1
ATOM 1610 C CA . ILE B 1 77 ? -13.695 -7.793 -5.488 1 94.12 77 ILE B CA 1
ATOM 1611 C C . ILE B 1 77 ? -14.07 -6.336 -5.754 1 94.12 77 ILE B C 1
ATOM 1613 O O . ILE B 1 77 ? -15.242 -6.012 -5.941 1 94.12 77 ILE B O 1
ATOM 1617 N N . TYR B 1 78 ? -13.102 -5.484 -5.871 1 94.5 78 TYR B N 1
ATOM 1618 C CA . TYR B 1 78 ? -13.367 -4.051 -5.961 1 94.5 78 TYR B CA 1
ATOM 1619 C C . TYR B 1 78 ? -13.555 -3.621 -7.41 1 94.5 78 TYR B C 1
ATOM 1621 O O . TYR B 1 78 ? -13.852 -2.455 -7.684 1 94.5 78 TYR B O 1
ATOM 1629 N N . GLU B 1 79 ? -13.328 -4.527 -8.328 1 91.62 79 GLU B N 1
ATOM 1630 C CA . GLU B 1 79 ? -13.68 -4.234 -9.719 1 91.62 79 GLU B CA 1
ATOM 1631 C C . GLU B 1 79 ? -15.195 -4.082 -9.875 1 91.62 79 GLU B C 1
ATOM 1633 O O . GLU B 1 79 ? -15.664 -3.428 -10.812 1 91.62 79 GLU B O 1
ATOM 1638 N N . ASP B 1 80 ? -15.859 -4.793 -8.992 1 91.12 80 ASP B N 1
ATOM 1639 C CA . ASP B 1 80 ? -17.297 -4.535 -8.906 1 91.12 80 ASP B CA 1
ATOM 1640 C C . ASP B 1 80 ? -17.562 -3.156 -8.305 1 91.12 80 ASP B C 1
ATOM 1642 O O . ASP B 1 80 ? -17.234 -2.9 -7.148 1 91.12 80 ASP B O 1
ATOM 1646 N N . LEU B 1 81 ? -18.219 -2.336 -9.039 1 85.56 81 LEU B N 1
ATOM 1647 C CA . LEU B 1 81 ? -18.422 -0.937 -8.68 1 85.56 81 LEU B CA 1
ATOM 1648 C C . LEU B 1 81 ? -19.297 -0.817 -7.438 1 85.56 81 LEU B C 1
ATOM 1650 O O . LEU B 1 81 ? -19.172 0.145 -6.676 1 85.56 81 LEU B O 1
ATOM 1654 N N . SER B 1 82 ? -20.109 -1.767 -7.238 1 92.69 82 SER B N 1
ATOM 1655 C CA . SER B 1 82 ? -21.031 -1.692 -6.098 1 92.69 82 SER B CA 1
ATOM 1656 C C . SER B 1 82 ? -20.281 -1.907 -4.785 1 92.69 82 SER B C 1
ATOM 1658 O O . SER B 1 82 ? -20.719 -1.435 -3.732 1 92.69 82 SER B O 1
ATOM 1660 N N . VAL B 1 83 ? -19.203 -2.562 -4.777 1 94 83 VAL B N 1
ATOM 1661 C CA . VAL B 1 83 ? -18.469 -2.914 -3.564 1 94 83 VAL B CA 1
ATOM 1662 C C . VAL B 1 83 ? -17.812 -1.67 -2.98 1 94 83 VAL B C 1
ATOM 1664 O O . VAL B 1 83 ? -17.828 -1.462 -1.765 1 94 83 VAL B O 1
ATOM 1667 N N . GLY B 1 84 ? -17.266 -0.818 -3.887 1 95.19 84 GLY B N 1
ATOM 1668 C CA . GLY B 1 84 ? -16.562 0.372 -3.439 1 95.19 84 GLY B CA 1
ATOM 1669 C C . GLY B 1 84 ? -17.484 1.545 -3.164 1 95.19 84 GLY B C 1
ATOM 1670 O O . GLY B 1 84 ? -17.062 2.553 -2.592 1 95.19 84 GLY B O 1
ATOM 1671 N N . LYS B 1 85 ? -18.75 1.444 -3.488 1 97.19 85 LYS B N 1
ATOM 1672 C CA . LYS B 1 85 ? -19.688 2.566 -3.449 1 97.19 85 LYS B CA 1
ATOM 1673 C C . LYS B 1 85 ? -19.844 3.107 -2.031 1 97.19 85 LYS B C 1
ATOM 1675 O O . LYS B 1 85 ? -19.812 4.32 -1.818 1 97.19 85 LYS B O 1
ATOM 1680 N N . PRO B 1 86 ? -20.016 2.238 -0.979 1 97.81 86 PRO B N 1
ATOM 1681 C CA . PRO B 1 86 ? -20.125 2.773 0.38 1 97.81 86 PRO B CA 1
ATOM 1682 C C . PRO B 1 86 ? -18.906 3.59 0.794 1 97.81 86 PRO B C 1
ATOM 1684 O O . PRO B 1 86 ? -19.031 4.566 1.539 1 97.81 86 PRO B O 1
ATOM 1687 N N . LEU B 1 87 ? -17.734 3.166 0.338 1 98.38 87 LEU B N 1
ATOM 1688 C CA . LEU B 1 87 ? -16.516 3.916 0.632 1 98.38 87 LEU B CA 1
ATOM 1689 C C . LEU B 1 87 ? -16.516 5.266 -0.078 1 98.38 87 LEU B C 1
ATOM 1691 O O . LEU B 1 87 ? -16.156 6.285 0.514 1 98.38 87 LEU B O 1
ATOM 1695 N N . GLU B 1 88 ? -16.938 5.277 -1.329 1 98.44 88 GLU B N 1
ATOM 1696 C CA . GLU B 1 88 ? -17.047 6.512 -2.105 1 98.44 88 GLU B CA 1
ATOM 1697 C C . GLU B 1 88 ? -18 7.5 -1.44 1 98.44 88 GLU B C 1
ATOM 1699 O O . GLU B 1 88 ? -17.703 8.695 -1.362 1 98.44 88 GLU B O 1
ATOM 1704 N N . GLU B 1 89 ? -19.078 6.996 -1.041 1 98.12 89 GLU B N 1
ATOM 1705 C CA . GLU B 1 89 ? -20.094 7.84 -0.402 1 98.12 89 GLU B CA 1
ATOM 1706 C C . GLU B 1 89 ? -19.578 8.414 0.914 1 98.12 89 GLU B C 1
ATOM 1708 O O . GLU B 1 89 ? -19.828 9.578 1.23 1 98.12 89 GLU B O 1
ATOM 1713 N N . LEU B 1 90 ? -18.922 7.609 1.637 1 97.94 90 LEU B N 1
ATOM 1714 C CA . LEU B 1 90 ? -18.406 8.023 2.938 1 97.94 90 LEU B CA 1
ATOM 1715 C C . LEU B 1 90 ? -17.422 9.18 2.791 1 97.94 90 LEU B C 1
ATOM 1717 O O . LEU B 1 90 ? -17.469 10.133 3.574 1 97.94 90 LEU B O 1
ATOM 1721 N N . VAL B 1 91 ? -16.547 9.125 1.77 1 97.56 91 VAL B N 1
ATOM 1722 C CA . VAL B 1 91 ? -15.492 10.133 1.657 1 97.56 91 VAL B CA 1
ATOM 1723 C C . VAL B 1 91 ? -15.859 11.141 0.569 1 97.56 91 VAL B C 1
ATOM 1725 O O . VAL B 1 91 ? -15.109 12.094 0.32 1 97.56 91 VAL B O 1
ATOM 1728 N N . ASN B 1 92 ? -16.969 10.93 -0.114 1 97.44 92 ASN B N 1
ATOM 1729 C CA . ASN B 1 92 ? -17.484 11.781 -1.184 1 97.44 92 ASN B CA 1
ATOM 1730 C C . ASN B 1 92 ? -16.453 11.953 -2.303 1 97.44 92 ASN B C 1
ATOM 1732 O O . ASN B 1 92 ? -16.156 13.07 -2.713 1 97.44 92 ASN B O 1
ATOM 1736 N N . ALA B 1 93 ? -15.922 10.914 -2.826 1 98.12 93 ALA B N 1
ATOM 1737 C CA . ALA B 1 93 ? -14.961 10.859 -3.93 1 98.12 93 ALA B CA 1
ATOM 1738 C C . ALA B 1 93 ? -15 9.5 -4.621 1 98.12 93 ALA B C 1
ATOM 1740 O O . ALA B 1 93 ? -15.164 8.469 -3.965 1 98.12 93 ALA B O 1
ATOM 1741 N N . LYS B 1 94 ? -14.773 9.43 -5.902 1 97.94 94 LYS B N 1
ATOM 1742 C CA . LYS B 1 94 ? -14.797 8.203 -6.688 1 97.94 94 LYS B CA 1
ATOM 1743 C C . LYS B 1 94 ? -13.516 7.395 -6.484 1 97.94 94 LYS B C 1
ATOM 1745 O O . LYS B 1 94 ? -12.414 7.949 -6.488 1 97.94 94 LYS B O 1
ATOM 1750 N N . LEU B 1 95 ? -13.664 6.121 -6.254 1 97.88 95 LEU B N 1
ATOM 1751 C CA . LEU B 1 95 ? -12.539 5.195 -6.16 1 97.88 95 LEU B CA 1
ATOM 1752 C C . LEU B 1 95 ? -12.016 4.84 -7.543 1 97.88 95 LEU B C 1
ATOM 1754 O O . LEU B 1 95 ? -12.727 4.246 -8.352 1 97.88 95 LEU B O 1
ATOM 1758 N N . LEU B 1 96 ? -10.75 5.172 -7.824 1 97.06 96 LEU B N 1
ATOM 1759 C CA . LEU B 1 96 ? -10.172 4.934 -9.141 1 97.06 96 LEU B CA 1
ATOM 1760 C C . LEU B 1 96 ? -9.523 3.555 -9.211 1 97.06 96 LEU B C 1
ATOM 1762 O O . LEU B 1 96 ? -9.648 2.854 -10.211 1 97.06 96 LEU B O 1
ATOM 1766 N N . THR B 1 97 ? -8.797 3.217 -8.242 1 96.31 97 THR B N 1
ATOM 1767 C CA . THR B 1 97 ? -8.078 1.951 -8.18 1 96.31 97 THR B CA 1
ATOM 1768 C C . THR B 1 97 ? -7.574 1.688 -6.766 1 96.31 97 THR B C 1
ATOM 1770 O O . THR B 1 97 ? -7.848 2.465 -5.848 1 96.31 97 THR B O 1
ATOM 1773 N N . LEU B 1 98 ? -7.016 0.562 -6.574 1 96.75 98 LEU B N 1
ATOM 1774 C CA . LEU B 1 98 ? -6.395 0.26 -5.289 1 96.75 98 LEU B CA 1
ATOM 1775 C C . LEU B 1 98 ? -5.125 -0.563 -5.484 1 96.75 98 LEU B C 1
ATOM 1777 O O . LEU B 1 98 ? -4.918 -1.153 -6.547 1 96.75 98 LEU B O 1
ATOM 1781 N N . PHE B 1 99 ? -4.27 -0.555 -4.5 1 97.75 99 PHE B N 1
ATOM 1782 C CA . PHE B 1 99 ? -3.072 -1.38 -4.383 1 97.75 99 PHE B CA 1
ATOM 1783 C C . PHE B 1 99 ? -3.117 -2.221 -3.111 1 97.75 99 PHE B C 1
ATOM 1785 O O . PHE B 1 99 ? -3.523 -1.735 -2.055 1 97.75 99 PHE B O 1
ATOM 1792 N N . VAL B 1 100 ? -2.793 -3.48 -3.24 1 96.88 100 VAL B N 1
ATOM 1793 C CA . VAL B 1 100 ? -2.93 -4.426 -2.137 1 96.88 100 VAL B CA 1
ATOM 1794 C C . VAL B 1 100 ? -1.642 -5.234 -1.985 1 96.88 100 VAL B C 1
ATOM 1796 O O . VAL B 1 100 ? -1.089 -5.723 -2.975 1 96.88 100 VAL B O 1
ATOM 1799 N N . ASP B 1 101 ? -1.145 -5.312 -0.836 1 96.94 101 ASP B N 1
ATOM 1800 C CA . ASP B 1 101 ? -0.075 -6.242 -0.494 1 96.94 101 ASP B CA 1
ATOM 1801 C C . ASP B 1 101 ? -0.351 -6.934 0.841 1 96.94 101 ASP B C 1
ATOM 1803 O O . ASP B 1 101 ? -1.152 -6.445 1.642 1 96.94 101 ASP B O 1
ATOM 1807 N N . PHE B 1 102 ? 0.243 -8.094 0.981 1 94.38 102 PHE B N 1
ATOM 1808 C CA . PHE B 1 102 ? 0.013 -8.93 2.152 1 94.38 102 PHE B CA 1
ATOM 1809 C C . PHE B 1 102 ? 1.297 -9.633 2.578 1 94.38 102 PHE B C 1
ATOM 1811 O O . PHE B 1 102 ? 1.939 -10.305 1.77 1 94.38 102 PHE B O 1
ATOM 1818 N N . ARG B 1 103 ? 1.682 -9.43 3.797 1 90.94 103 ARG B N 1
ATOM 1819 C CA . ARG B 1 103 ? 2.777 -10.188 4.395 1 90.94 103 ARG B CA 1
ATOM 1820 C C . ARG B 1 103 ? 2.248 -11.305 5.289 1 90.94 103 ARG B C 1
ATOM 1822 O O . ARG B 1 103 ? 1.833 -11.047 6.422 1 90.94 103 ARG B O 1
ATOM 1829 N N . PHE B 1 104 ? 2.266 -12.461 4.809 1 87.44 104 PHE B N 1
ATOM 1830 C CA . PHE B 1 104 ? 1.656 -13.602 5.484 1 87.44 104 PHE B CA 1
ATOM 1831 C C . PHE B 1 104 ? 2.406 -13.93 6.766 1 87.44 104 PHE B C 1
ATOM 1833 O O . PHE B 1 104 ? 1.801 -14.359 7.754 1 87.44 104 PHE B O 1
ATOM 1840 N N . GLU B 1 105 ? 3.816 -13.703 6.77 1 87.62 105 GLU B N 1
ATOM 1841 C CA . GLU B 1 105 ? 4.605 -13.992 7.965 1 87.62 105 GLU B CA 1
ATOM 1842 C C . GLU B 1 105 ? 4.16 -13.133 9.141 1 87.62 105 GLU B C 1
ATOM 1844 O O . GLU B 1 105 ? 4.262 -13.555 10.297 1 87.62 105 GLU B O 1
ATOM 1849 N N . LEU B 1 106 ? 3.613 -11.969 8.742 1 91.12 106 LEU B N 1
ATOM 1850 C CA . LEU B 1 106 ? 3.174 -11.023 9.758 1 91.12 106 LEU B CA 1
ATOM 1851 C C . LEU B 1 106 ? 1.659 -11.07 9.93 1 91.12 106 LEU B C 1
ATOM 1853 O O . LEU B 1 106 ? 1.114 -10.453 10.852 1 91.12 106 LEU B O 1
ATOM 1857 N N . ASP B 1 107 ? 0.924 -11.781 9.062 1 92.81 107 ASP B N 1
ATOM 1858 C CA . ASP B 1 107 ? -0.532 -11.742 8.969 1 92.81 107 ASP B CA 1
ATOM 1859 C C . ASP B 1 107 ? -1.047 -10.305 8.914 1 92.81 107 ASP B C 1
ATOM 1861 O O . ASP B 1 107 ? -1.947 -9.938 9.672 1 92.81 107 ASP B O 1
ATOM 1865 N N . THR B 1 108 ? -0.386 -9.531 8.133 1 96.44 108 THR B N 1
ATOM 1866 C CA . THR B 1 108 ? -0.706 -8.117 7.984 1 96.44 108 THR B CA 1
ATOM 1867 C C . THR B 1 108 ? -0.883 -7.754 6.516 1 96.44 108 THR B C 1
ATOM 1869 O O . THR B 1 108 ? -0.089 -8.164 5.668 1 96.44 108 THR B O 1
ATOM 1872 N N . ALA B 1 109 ? -1.96 -7.09 6.27 1 96.81 109 ALA B N 1
ATOM 1873 C CA . ALA B 1 109 ? -2.246 -6.621 4.914 1 96.81 109 ALA B CA 1
ATOM 1874 C C . ALA B 1 109 ? -2.27 -5.098 4.859 1 96.81 109 ALA B C 1
ATOM 1876 O O . ALA B 1 109 ? -2.566 -4.434 5.855 1 96.81 109 ALA B O 1
ATOM 1877 N N . MET B 1 110 ? -1.853 -4.566 3.756 1 98.31 110 MET B N 1
ATOM 1878 C CA . MET B 1 110 ? -1.912 -3.139 3.461 1 98.31 110 MET B CA 1
ATOM 1879 C C . MET B 1 110 ? -2.684 -2.881 2.172 1 98.31 110 MET B C 1
ATOM 1881 O O . MET B 1 110 ? -2.422 -3.518 1.149 1 98.31 110 MET B O 1
ATOM 1885 N N . THR B 1 111 ? -3.689 -2.037 2.229 1 98.31 111 THR B N 1
ATOM 1886 C CA . THR B 1 111 ? -4.398 -1.594 1.034 1 98.31 111 THR B CA 1
ATOM 1887 C C . THR B 1 111 ? -4.359 -0.073 0.914 1 98.31 111 THR B C 1
ATOM 1889 O O . THR B 1 111 ? -4.605 0.638 1.891 1 98.31 111 THR B O 1
ATOM 1892 N N . VAL B 1 112 ? -3.965 0.433 -0.201 1 98.69 112 VAL B N 1
ATOM 1893 C CA . VAL B 1 112 ? -4.07 1.851 -0.531 1 98.69 112 VAL B CA 1
ATOM 1894 C C . VAL B 1 112 ? -5.203 2.064 -1.533 1 98.69 112 VAL B C 1
ATOM 1896 O O . VAL B 1 112 ? -5.117 1.622 -2.682 1 98.69 112 VAL B O 1
ATOM 1899 N N . PHE B 1 113 ? -6.234 2.727 -1.079 1 98.56 113 PHE B N 1
ATOM 1900 C CA . PHE B 1 113 ? -7.324 3.145 -1.955 1 98.56 113 PHE B CA 1
ATOM 1901 C C . PHE B 1 113 ? -7.016 4.492 -2.596 1 98.56 113 PHE B C 1
ATOM 1903 O O . PHE B 1 113 ? -6.711 5.465 -1.896 1 98.56 113 PHE B O 1
ATOM 1910 N N . VAL B 1 114 ? -7.09 4.527 -3.881 1 98.5 114 VAL B N 1
ATOM 1911 C CA . VAL B 1 114 ? -6.777 5.746 -4.613 1 98.5 114 VAL B CA 1
ATOM 1912 C C . VAL B 1 114 ? -8.062 6.383 -5.133 1 98.5 114 VAL B C 1
ATOM 1914 O O . VAL B 1 114 ? -8.758 5.801 -5.973 1 98.5 114 VAL B O 1
ATOM 1917 N N . PHE B 1 115 ? -8.281 7.613 -4.668 1 98.38 115 PHE B N 1
ATOM 1918 C CA . PHE B 1 115 ? -9.492 8.328 -5.062 1 98.38 115 PHE B CA 1
ATOM 1919 C C . PHE B 1 115 ? -9.164 9.414 -6.086 1 98.38 115 PHE B C 1
ATOM 1921 O O . PHE B 1 115 ? -7.996 9.711 -6.332 1 98.38 115 PHE B O 1
ATOM 1928 N N . GLU B 1 116 ? -10.156 9.914 -6.684 1 98.19 116 GLU B N 1
ATOM 1929 C CA . GLU B 1 116 ? -10.016 10.773 -7.852 1 98.19 116 GLU B CA 1
ATOM 1930 C C . GLU B 1 116 ? -9.539 12.172 -7.457 1 98.19 116 GLU B C 1
ATOM 1932 O O . GLU B 1 116 ? -9.188 12.977 -8.32 1 98.19 116 GLU B O 1
ATOM 1937 N N . ARG B 1 117 ? -9.562 12.508 -6.145 1 97.19 117 ARG B N 1
ATOM 1938 C CA . ARG B 1 117 ? -9.148 13.812 -5.645 1 97.19 117 ARG B CA 1
ATOM 1939 C C . ARG B 1 117 ? -8.727 13.734 -4.18 1 97.19 117 ARG B C 1
ATOM 1941 O O . ARG B 1 117 ? -9.07 12.781 -3.482 1 97.19 117 ARG B O 1
ATOM 1948 N N . PRO B 1 118 ? -7.926 14.742 -3.689 1 96.88 118 PRO B N 1
ATOM 1949 C CA . PRO B 1 118 ? -7.629 14.789 -2.256 1 96.88 118 PRO B CA 1
ATOM 1950 C C . PRO B 1 118 ? -8.883 14.727 -1.391 1 96.88 118 PRO B C 1
ATOM 1952 O O . PRO B 1 118 ? -9.906 15.336 -1.73 1 96.88 118 PRO B O 1
ATOM 1955 N N . LEU B 1 119 ? -8.812 14 -0.323 1 96.12 119 LEU B N 1
ATOM 1956 C CA . LEU B 1 119 ? -10 13.695 0.467 1 96.12 119 LEU B CA 1
ATOM 1957 C C . LEU B 1 119 ? -10.266 14.789 1.501 1 96.12 119 LEU B C 1
ATOM 1959 O O . LEU B 1 119 ? -11.359 14.859 2.066 1 96.12 119 LEU B O 1
ATOM 1963 N N . GLY B 1 120 ? -9.281 15.656 1.769 1 92.31 120 GLY B N 1
ATOM 1964 C CA . GLY B 1 120 ? -9.445 16.672 2.787 1 92.31 120 GLY B CA 1
ATOM 1965 C C . GLY B 1 120 ? -9.508 16.109 4.195 1 92.31 120 GLY B C 1
ATOM 1966 O O . GLY B 1 120 ? -10.148 16.703 5.074 1 92.31 120 GLY B O 1
ATOM 1967 N N . LEU B 1 121 ? -8.945 14.945 4.355 1 90.44 121 LEU B N 1
ATOM 1968 C CA . LEU B 1 121 ? -8.984 14.273 5.645 1 90.44 121 LEU B CA 1
ATOM 1969 C C . LEU B 1 121 ? -7.578 14.078 6.203 1 90.44 121 LEU B C 1
ATOM 1971 O O . LEU B 1 121 ? -7.355 13.219 7.059 1 90.44 121 LEU B O 1
ATOM 1975 N N . ASP B 1 122 ? -6.617 14.953 5.656 1 81.12 122 ASP B N 1
ATOM 1976 C CA . ASP B 1 122 ? -5.23 14.836 6.098 1 81.12 122 ASP B CA 1
ATOM 1977 C C . ASP B 1 122 ? -5.086 15.227 7.566 1 81.12 122 ASP B C 1
ATOM 1979 O O . ASP B 1 122 ? -5.84 16.062 8.07 1 81.12 122 ASP B O 1
ATOM 1983 N N . SER B 1 123 ? -4.234 14.453 8.383 1 60.62 123 SER B N 1
ATOM 1984 C CA . SER B 1 123 ? -4.023 14.898 9.758 1 60.62 123 SER B CA 1
ATOM 1985 C C . SER B 1 123 ? -3.291 16.234 9.797 1 60.62 123 SER B C 1
ATOM 1987 O O . SER B 1 123 ? -2.537 16.562 8.875 1 60.62 123 SER B O 1
#

InterPro domains:
  IPR018745 Na+-translocating membrane potential-generating system MpsC [PF10057] (7-117)

Nearest PDB structures (foldseek):
  6xyd-assembly1_D  TM=3.653E-01  e=1.510E-01  Trypanosoma cruzi strain CL Brener
  6xyb-assembly1_B  TM=3.609E-01  e=1.976E-01  Trypanosoma cruzi strain CL Brener
  6xyb-assembly1_C  TM=3.277E-01  e=2.419E-01  Trypanosoma cruzi strain CL Brener
  6xyd-assembly1_B  TM=2.932E-01  e=1.848E-01  Trypanosoma cruzi strain CL Brener
  6xyb-assembly1_D  TM=2.949E-01  e=4.744E-01  Trypanosoma cruzi strain CL Brener

pLDDT: mean 92.29, std 8.09, range [48.28, 98.69]

Organism: NCBI:txid267746

Sequence (246 aa):
MEKSNRARIAHEFSNIVREIRKTHVGKGPTHIVTRFVGPWAICEMKGNLTSVEKFMSRTAEGQRMIHATRTEFIKKIYEDLSVGKPLEELVNAKLLTLFVDFRFELDTAMTVFVFERPLGLDSMEKSNRARIAHEFSNIVREIRKTHVGKGPTHIVTRFVGPWAICEMKGNLTSVEKFMSRTAEGQRMIHATRTEFIKKIYEDLSVGKPLEELVNAKLLTLFVDFRFELDTAMTVFVFERPLGLDS

Secondary structure (DSSP, 8-state):
-HHHHHHHHHHHHHHHHHHHHHHHHS---SEEEEEEETTEEEEEEE----HHHHHHTTSHHHHHHHHHHHHHHHHHHHHSHHHHHHHHHHHTS-EEEEEEEEETTTTEEEEEEEESS--S---/-HHHHHHHHHHHHHHHHHHHHHHHHSS--SEEEEEEETTEEEEEEE----HHHHHHTTSHHHHHHHHHHHHHHHHHHHHSHHHHHHHHHHHTS-EEEEEEEEETTTTEEEEEEEESS--S---

Solvent-accessible surface area (backbone atoms only — not comparable to full-atom values): 12960 Å² total; per-residue (Å²): 111,72,66,57,51,36,53,52,50,28,52,52,49,37,49,52,53,33,52,50,35,26,71,74,70,70,47,36,48,77,41,70,49,49,50,40,47,52,32,32,41,36,35,44,31,30,55,51,70,48,75,68,50,56,60,40,47,73,38,74,68,33,37,52,51,50,44,53,50,50,42,50,49,55,56,54,55,54,67,39,65,74,68,46,40,65,58,20,62,72,61,69,45,56,75,72,50,71,43,50,29,64,43,74,96,73,32,34,33,42,35,41,39,34,36,77,48,64,58,84,45,48,82,114,74,66,58,52,36,54,51,52,30,53,53,51,36,50,51,52,32,49,51,35,25,71,75,70,70,47,36,46,76,41,68,48,49,50,40,47,53,34,32,41,37,36,43,31,29,55,50,69,48,74,69,50,55,61,40,47,73,39,74,68,33,37,53,49,48,44,55,49,51,41,50,49,54,55,53,56,54,67,40,66,75,68,46,41,67,59,21,63,73,60,69,45,55,73,71,52,72,43,47,29,64,43,73,97,70,32,35,34,41,36,41,39,33,36,76,48,63,57,84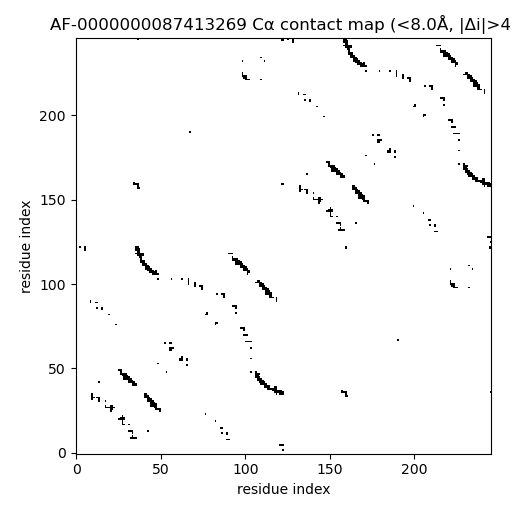,47,48,84

Foldseek 3Di:
DLLVLLVVLQVVLLVLQQVLLCVQVVHGFPDWGWAFDKQKIKIKGADRDDPVLLVLCPDPVSVVVCFVVVQVSVQVSVVPVVSCVVVCVSLVFGFDGKGKGADVVRRMIMMMTGTPTTSSSHD/DLLVLLVVLQVVLLVLQQVLLCVQVVHGFPDWGWAFDKQKIKIKGADRDDPVLLVQCPDPVSVVVCFVVVQVSVQVSVVPVVSCVVVCVSLVFGFDGKGKGADVVRRMIMMMTGTPTTSSSHD

Radius of gyration: 17.54 Å; Cα contacts (8 Å, |Δi|>4): 419; chains: 2; bounding box: 43×51×39 Å